Protein AF-0000000080185640 (afdb_homodimer)

Radius of gyration: 20.13 Å; Cα contacts (8 Å, |Δi|>4): 286; chains: 2; bounding box: 35×62×46 Å

Organism: NCBI:txid1233

Secondary structure (DSSP, 8-state):
---S-HHHHHHHHH-HHHHTS-HHHHHHHHHHHHHHHHTTTT--HHHHHHHHHHHHHSPPHHHHHHHHHHHHHHHHHHHHHHT-GGGHHHHHHHHHHHHHHHHHS--THHHHHHHTT---HHHHHHHHHHHHGGG-/-----HHHHHHHHH-HHHHTS-HHHHHHHHHHHHHHHHTTTT--HHHHHHHHHHHHHSPPHHHHHHHHHHHHHHHHHHHHHHT-GGGHHHHHHHHHHHHHHHHHS--THHHHHHHTT---HHHHHHHHHHHHGGG-

Foldseek 3Di:
DPPPPPVVVVVQVVQLQSVVEDPVLVVVLVVVLVVVLVVCVVPDPVVLVVVLVVLVPDDAPLNVLVVVLVVQLVVLVVCCVPPHVVSNVRNVVSVVQNVVCVVRVDDDCSHVVSNVNHHHNVSSVVSSVSSVVVVD/DPPPPPVVVVVQVVQLQSVVEDPVLVVVLVVVLVVVLVVCVVPDPVVLVVVLVVLVPDDAPLNVLVVVLVVQLVVLVVCCVPPHVVSNVRNVVSVVQNVVCVVRVDDDCSHVVSNVNHHHNVSSVVSSVSSVVVVD

Solvent-accessible surface area (backbone atoms only — not comparable to full-atom values): 14501 Å² total; per-residue (Å²): 133,82,63,84,52,69,68,56,56,54,48,41,68,47,31,37,45,56,64,58,38,61,66,69,50,52,51,51,54,51,50,52,48,51,49,58,55,59,68,50,65,90,52,53,70,66,59,52,53,51,50,45,54,52,58,50,66,52,76,30,45,66,44,54,49,40,33,51,42,25,50,50,24,46,49,14,45,52,38,22,76,72,77,40,63,71,30,38,54,50,19,52,50,39,29,52,39,45,30,40,25,47,74,52,31,40,42,85,61,47,65,58,42,41,70,73,61,52,38,48,62,68,58,52,47,50,51,44,53,57,54,53,56,73,75,106,131,82,62,80,51,68,67,56,54,55,48,42,68,46,31,37,46,57,63,60,37,60,65,69,50,53,51,50,53,50,50,51,49,51,49,58,56,58,70,50,67,91,54,54,72,67,58,52,52,52,50,43,53,52,59,50,67,52,76,28,45,66,44,55,49,40,34,50,42,26,49,49,23,46,48,14,44,52,37,23,76,73,75,40,65,71,30,38,55,50,19,53,51,40,30,51,38,46,30,41,26,47,74,51,32,41,42,85,61,47,65,56,42,40,69,73,61,51,40,47,63,68,57,52,46,51,48,42,53,58,53,53,56,73,74,106

Nearest PDB structures (foldseek):
  7nyw-assembly1_B  TM=3.308E-01  e=2.089E+00  Photorhabdus thracensis
  1ujw-assembly1_B  TM=3.482E-01  e=2.465E+00  Escherichia coli
  2ysu-assembly1_B  TM=3.475E-01  e=2.465E+00  Escherichia coli
  5ew5-assembly4_D  TM=3.834E-01  e=6.665E+00  Escherichia coli
  5me8-assembly1_B  TM=3.147E-01  e=7.866E+00  Homo sapiens

Sequence (272 aa):
MNSPNRADATISAADRVRRSTPSHSNVEIDRQTDRNIRRYIGASREAILARIHQLDKEWDIERVIEVNASSLALTGLVLGLTVDKRWFALSGTVLSFLLQHGLQGWCPPVPILRRLGFRTRREIDREKYALKAYLTMNSPNRADATISAADRVRRSTPSHSNVEIDRQTDRNIRRYIGASREAILARIHQLDKEWDIERVIEVNASSLALTGLVLGLTVDKRWFALSGTVLSFLLQHGLQGWCPPVPILRRLGFRTRREIDREKYALKAYLT

pLDDT: mean 92.62, std 13.14, range [26.73, 98.88]

Structure (mmCIF, N/CA/C/O backbone):
data_AF-0000000080185640-model_v1
#
loop_
_entity.id
_entity.type
_entity.pdbx_description
1 polymer 'DUF2892 domain-containing protein'
#
loop_
_atom_site.group_PDB
_atom_site.id
_atom_site.type_symbol
_atom_site.label_atom_id
_atom_site.label_alt_id
_atom_site.label_comp_id
_atom_site.label_asym_id
_atom_site.label_entity_id
_atom_site.label_seq_id
_atom_site.pdbx_PDB_ins_code
_atom_site.Cartn_x
_atom_site.Cartn_y
_atom_site.Cartn_z
_atom_site.occupancy
_atom_site.B_iso_or_equiv
_atom_site.auth_seq_id
_atom_site.auth_comp_id
_atom_site.auth_asym_id
_atom_site.auth_atom_id
_atom_site.pdbx_PDB_model_num
ATOM 1 N N . MET A 1 1 ? 4.945 17.594 29.016 1 26.73 1 MET A N 1
ATOM 2 C CA . MET A 1 1 ? 5.48 16.375 28.391 1 26.73 1 MET A CA 1
ATOM 3 C C . MET A 1 1 ? 4.441 15.727 27.5 1 26.73 1 MET A C 1
ATOM 5 O O . MET A 1 1 ? 3.395 15.281 27.969 1 26.73 1 MET A O 1
ATOM 9 N N . ASN A 1 2 ? 4.152 16.25 26.234 1 31.86 2 ASN A N 1
ATOM 10 C CA . ASN A 1 2 ? 3.09 15.914 25.297 1 31.86 2 ASN A CA 1
ATOM 11 C C . ASN A 1 2 ? 3.033 14.406 25.047 1 31.86 2 ASN A C 1
ATOM 13 O O . ASN A 1 2 ? 4.031 13.805 24.641 1 31.86 2 ASN A O 1
ATOM 17 N N . SER A 1 3 ? 2.326 13.648 25.797 1 38.81 3 SER A N 1
ATOM 18 C CA . SER A 1 3 ? 2.088 12.219 25.672 1 38.81 3 SER A CA 1
ATOM 19 C C . SER A 1 3 ? 2.166 11.766 24.219 1 38.81 3 SER A C 1
ATOM 21 O O . SER A 1 3 ? 1.715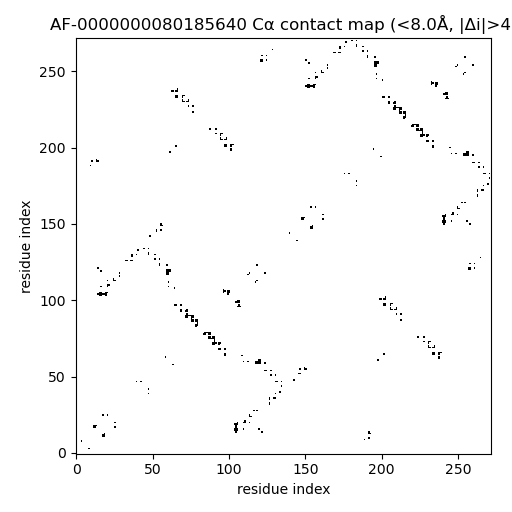 12.484 23.312 1 38.81 3 SER A O 1
ATOM 23 N N . PRO A 1 4 ? 3.145 10.961 23.781 1 43.62 4 PRO A N 1
ATOM 24 C CA . PRO A 1 4 ? 3.084 10.469 22.391 1 43.62 4 PRO A CA 1
ATOM 25 C C . PRO A 1 4 ? 1.656 10.406 21.859 1 43.62 4 PRO A C 1
ATOM 27 O O . PRO A 1 4 ? 0.771 9.852 22.516 1 43.62 4 PRO A O 1
ATOM 30 N N . ASN A 1 5 ? 1.253 11.461 21.031 1 49.94 5 ASN A N 1
ATOM 31 C CA . ASN A 1 5 ? -0.063 11.836 20.516 1 49.94 5 ASN A CA 1
ATOM 32 C C . ASN A 1 5 ? -0.925 10.617 20.234 1 49.94 5 ASN A C 1
ATOM 34 O O . ASN A 1 5 ? -0.493 9.695 19.531 1 49.94 5 ASN A O 1
ATOM 38 N N . ARG A 1 6 ? -1.947 10.344 21.203 1 55.19 6 ARG A N 1
ATOM 39 C CA . ARG A 1 6 ? -2.996 9.336 21.094 1 55.19 6 ARG A CA 1
ATOM 40 C C . ARG A 1 6 ? -3.309 9.031 19.625 1 55.19 6 ARG A C 1
ATOM 42 O O . ARG A 1 6 ? -3.541 7.879 19.266 1 55.19 6 ARG A O 1
ATOM 49 N N . ALA A 1 7 ? -3.066 10.008 18.828 1 59.38 7 ALA A N 1
ATOM 50 C CA . ALA A 1 7 ? -3.373 9.836 17.406 1 59.38 7 ALA A CA 1
ATOM 51 C C . ALA A 1 7 ? -2.346 8.938 16.734 1 59.38 7 ALA A C 1
ATOM 53 O O . ALA A 1 7 ? -2.697 8.117 15.875 1 59.38 7 ALA A O 1
ATOM 54 N N . ASP A 1 8 ? -1.099 9.008 17.312 1 68.06 8 ASP A N 1
ATOM 55 C CA . ASP A 1 8 ? -0.053 8.156 16.766 1 68.06 8 ASP A CA 1
ATOM 56 C C . ASP A 1 8 ? -0.246 6.703 17.172 1 68.06 8 ASP A C 1
ATOM 58 O O . ASP A 1 8 ? -0.044 5.785 16.375 1 68.06 8 ASP A O 1
ATOM 62 N N . ALA A 1 9 ? -0.793 6.531 18.344 1 65.12 9 ALA A N 1
ATOM 63 C CA . ALA A 1 9 ? -1.038 5.184 18.859 1 65.12 9 ALA A CA 1
ATOM 64 C C . ALA A 1 9 ? -2.135 4.484 18.062 1 65.12 9 ALA A C 1
ATOM 66 O O . ALA A 1 9 ? -2.043 3.287 17.781 1 65.12 9 ALA A O 1
ATOM 67 N N . THR A 1 10 ? -3.09 5.23 17.703 1 61.38 10 THR A N 1
ATOM 68 C CA . THR A 1 10 ? -4.207 4.68 16.953 1 61.38 10 THR A CA 1
ATOM 69 C C . THR A 1 10 ? -3.77 4.285 15.547 1 61.38 10 THR A C 1
ATOM 71 O O . THR A 1 10 ? -4.18 3.244 15.031 1 61.38 10 THR A O 1
ATOM 74 N N . ILE A 1 11 ? -2.783 5.035 15.125 1 66.88 11 ILE A N 1
ATOM 75 C CA . ILE A 1 11 ? -2.242 4.742 13.805 1 66.88 11 ILE A CA 1
ATOM 76 C C . ILE A 1 11 ? -1.475 3.422 13.844 1 66.88 11 ILE A C 1
ATOM 78 O O . ILE A 1 11 ? -1.633 2.578 12.953 1 66.88 11 ILE A O 1
ATOM 82 N N . SER A 1 12 ? -0.887 3.277 14.922 1 71.25 12 SER A N 1
ATOM 83 C CA . SER A 1 12 ? -0.054 2.084 15.031 1 71.25 12 SER A CA 1
ATOM 84 C C . SER A 1 12 ? -0.904 0.82 15.102 1 71.25 12 SER A C 1
ATOM 86 O O . SER A 1 12 ? -0.629 -0.159 14.406 1 71.25 12 SER A O 1
ATOM 88 N N . ALA A 1 13 ? -2.004 0.919 15.703 1 78.75 13 ALA A N 1
ATOM 89 C CA . ALA A 1 13 ? -2.83 -0.267 15.914 1 78.75 13 ALA A CA 1
ATOM 90 C C . ALA A 1 13 ? -3.545 -0.672 14.625 1 78.75 13 ALA A C 1
ATOM 92 O O . ALA A 1 13 ? -3.807 -1.856 14.398 1 78.75 13 ALA A O 1
ATOM 93 N N . ALA A 1 14 ? -3.771 0.257 13.844 1 87.25 14 ALA A N 1
ATOM 94 C CA . ALA A 1 14 ? -4.539 -0.028 12.633 1 87.25 14 ALA A CA 1
ATOM 95 C C . ALA A 1 14 ? -3.617 -0.417 11.477 1 87.25 14 ALA A C 1
ATOM 97 O O . ALA A 1 14 ? -4.062 -1.003 10.492 1 87.25 14 ALA A O 1
ATOM 98 N N . ASP A 1 15 ? -2.379 -0.091 11.688 1 94 15 ASP A N 1
ATOM 99 C CA . ASP A 1 15 ? -1.396 -0.483 10.688 1 94 15 ASP A CA 1
ATOM 100 C C . ASP A 1 15 ? -0.987 -1.944 10.859 1 94 15 ASP A C 1
ATOM 102 O O . ASP A 1 15 ? -0.267 -2.285 11.797 1 94 15 ASP A O 1
ATOM 106 N N . ARG A 1 16 ? -1.325 -2.727 9.977 1 94.19 16 ARG A N 1
ATOM 107 C CA . ARG A 1 16 ? -1.161 -4.172 10.102 1 94.19 16 ARG A CA 1
ATOM 108 C C . ARG A 1 16 ? 0.314 -4.559 10.102 1 94.19 16 ARG A C 1
ATOM 110 O O . ARG A 1 16 ? 0.711 -5.512 10.773 1 94.19 16 ARG A O 1
ATOM 117 N N . VAL A 1 17 ? 1.109 -3.836 9.352 1 96.56 17 VAL A N 1
ATOM 118 C CA . VAL A 1 17 ? 2.541 -4.121 9.305 1 96.56 17 VAL A CA 1
ATOM 119 C C . VAL A 1 17 ? 3.188 -3.742 10.633 1 96.56 17 VAL A C 1
ATOM 121 O O . VAL A 1 17 ? 3.98 -4.508 11.188 1 96.56 17 VAL A O 1
ATOM 124 N N . ARG A 1 18 ? 2.787 -2.637 11.156 1 95.12 18 ARG A N 1
ATOM 125 C CA . ARG A 1 18 ? 3.314 -2.219 12.453 1 95.12 18 ARG A CA 1
ATOM 126 C C . ARG A 1 18 ? 2.887 -3.182 13.555 1 95.12 18 ARG A C 1
ATOM 128 O O . ARG A 1 18 ? 3.678 -3.51 14.438 1 95.12 18 ARG A O 1
ATOM 135 N N . ARG A 1 19 ? 1.665 -3.623 13.445 1 92.94 19 ARG A N 1
ATOM 136 C CA . ARG A 1 19 ? 1.132 -4.535 14.453 1 92.94 19 ARG A CA 1
ATOM 137 C C . ARG A 1 19 ? 1.883 -5.863 14.445 1 92.94 19 ARG A C 1
ATOM 139 O O . ARG A 1 19 ? 2.018 -6.512 15.484 1 92.94 19 ARG A O 1
ATOM 146 N N . SER A 1 20 ? 2.42 -6.152 13.281 1 93.25 20 SER A N 1
ATOM 147 C CA . SER A 1 20 ? 3.092 -7.441 13.125 1 93.25 20 SER A CA 1
ATOM 148 C C . SER A 1 20 ? 4.605 -7.285 13.195 1 93.25 20 SER A C 1
ATOM 150 O O . SER A 1 20 ? 5.348 -8.203 12.852 1 93.25 20 SER A O 1
ATOM 152 N N . THR A 1 21 ? 5.062 -6.141 13.508 1 92.69 21 THR A N 1
ATOM 153 C CA . THR A 1 21 ? 6.48 -5.84 13.633 1 92.69 21 THR A CA 1
ATOM 154 C C . THR A 1 21 ? 6.875 -5.688 15.102 1 92.69 21 THR A C 1
ATOM 156 O O . THR A 1 21 ? 6.141 -5.082 15.891 1 92.69 21 THR A O 1
ATOM 159 N N . PRO A 1 22 ? 8.016 -6.254 15.445 1 92.81 22 PRO A N 1
ATOM 160 C CA . PRO A 1 22 ? 8.469 -6.078 16.828 1 92.81 22 PRO A CA 1
ATOM 161 C C . PRO A 1 22 ? 8.547 -4.609 17.234 1 92.81 22 PRO A C 1
ATOM 163 O O . PRO A 1 22 ? 8.914 -3.756 16.422 1 92.81 22 PRO A O 1
ATOM 166 N N . SER A 1 23 ? 8.273 -4.352 18.469 1 93.12 23 SER A N 1
ATOM 167 C CA . SER A 1 23 ? 8.18 -2.992 19 1 93.12 23 SER A CA 1
ATOM 168 C C . SER A 1 23 ? 9.5 -2.246 18.844 1 93.12 23 SER A C 1
ATOM 170 O O . SER A 1 23 ? 9.508 -1.047 18.547 1 93.12 23 SER A O 1
ATOM 172 N N . HIS A 1 24 ? 10.555 -2.941 19 1 94.19 24 HIS A N 1
ATOM 173 C CA . HIS A 1 24 ? 11.852 -2.275 18.938 1 94.19 24 HIS A CA 1
ATOM 174 C C . HIS A 1 24 ? 12.102 -1.718 17.531 1 94.19 24 HIS A C 1
ATOM 176 O O . HIS A 1 24 ? 12.625 -0.613 17.391 1 94.19 24 HIS A O 1
ATOM 182 N N . SER A 1 25 ? 11.711 -2.416 16.516 1 94.12 25 SER A N 1
ATOM 183 C CA . SER A 1 25 ? 11.859 -1.947 15.148 1 94.12 25 SER A CA 1
ATOM 184 C C . SER A 1 25 ? 10.961 -0.751 14.867 1 94.12 25 SER A C 1
ATOM 186 O O . SER A 1 25 ? 11.383 0.227 14.258 1 94.12 25 SER A O 1
ATOM 188 N N . ASN A 1 26 ? 9.766 -0.826 15.336 1 94.88 26 ASN A N 1
ATOM 189 C CA . ASN A 1 26 ? 8.836 0.287 15.188 1 94.88 26 ASN A CA 1
ATOM 190 C C . ASN A 1 26 ? 9.367 1.556 15.852 1 94.88 26 ASN A C 1
ATOM 192 O O . ASN A 1 26 ? 9.312 2.637 15.258 1 94.88 26 ASN A O 1
ATOM 196 N N . VAL A 1 27 ? 9.906 1.41 17 1 94.81 27 VAL A N 1
ATOM 197 C CA . VAL A 1 27 ? 10.422 2.545 17.75 1 94.81 27 VAL A CA 1
ATOM 198 C C . VAL A 1 27 ? 11.602 3.17 17.016 1 94.81 27 VAL A C 1
ATOM 200 O O . VAL A 1 27 ? 11.711 4.395 16.922 1 94.81 27 VAL A O 1
ATOM 203 N N . GLU A 1 28 ? 12.414 2.303 16.5 1 95.88 28 GLU A N 1
ATOM 204 C CA . GLU A 1 28 ? 13.578 2.799 15.758 1 95.88 28 GLU A CA 1
ATOM 205 C C . GLU A 1 28 ? 13.148 3.58 14.523 1 95.88 28 GLU A C 1
ATOM 207 O O . GLU A 1 28 ? 13.68 4.66 14.25 1 95.88 28 GLU A O 1
ATOM 212 N N . ILE A 1 29 ? 12.18 3.109 13.797 1 96.06 29 ILE A N 1
ATOM 213 C CA . ILE A 1 29 ? 11.664 3.779 12.609 1 96.06 29 ILE A CA 1
ATOM 214 C C . ILE A 1 29 ? 11.039 5.117 12.992 1 96.06 29 ILE A C 1
ATOM 216 O O . ILE A 1 29 ? 11.266 6.129 12.328 1 96.06 29 ILE A O 1
ATOM 220 N N . ASP A 1 30 ? 10.328 5.137 14.086 1 96 30 ASP A N 1
ATOM 221 C CA . ASP A 1 30 ? 9.711 6.367 14.57 1 96 30 ASP A CA 1
ATOM 222 C C . ASP A 1 30 ? 10.773 7.391 14.969 1 96 30 ASP A C 1
ATOM 224 O O . ASP A 1 30 ? 10.648 8.578 14.656 1 96 30 ASP A O 1
ATOM 228 N N . ARG A 1 31 ? 11.773 6.957 15.617 1 96.12 31 ARG A N 1
ATOM 229 C CA . ARG A 1 31 ? 12.859 7.844 16.031 1 96.12 31 ARG A CA 1
ATOM 230 C C . ARG A 1 31 ? 13.562 8.453 14.828 1 96.12 31 ARG A C 1
ATOM 232 O O . ARG A 1 31 ? 13.852 9.656 14.812 1 96.12 31 ARG A O 1
ATOM 239 N N . GLN A 1 32 ? 13.836 7.648 13.93 1 96.94 32 GLN A N 1
ATOM 240 C CA . GLN A 1 32 ? 14.5 8.133 12.727 1 96.94 32 GLN A CA 1
ATOM 241 C C . GLN A 1 32 ? 13.617 9.141 11.984 1 96.94 32 GLN A C 1
ATOM 243 O O . GLN A 1 32 ? 14.102 10.156 11.492 1 96.94 32 GLN A O 1
ATOM 248 N N . THR A 1 33 ? 12.32 8.812 11.875 1 96.94 33 THR A N 1
ATOM 249 C CA . THR A 1 33 ? 11.383 9.719 11.219 1 96.94 33 THR A CA 1
ATOM 250 C C . THR A 1 33 ? 11.344 11.062 11.93 1 96.94 33 THR A C 1
ATOM 252 O O . THR A 1 33 ? 11.391 12.117 11.289 1 96.94 33 THR A O 1
ATOM 255 N N . ASP A 1 34 ? 11.336 11.055 13.266 1 96.75 34 ASP A N 1
ATOM 256 C CA . ASP A 1 34 ? 11.312 12.281 14.055 1 96.75 34 ASP A CA 1
ATOM 257 C C . ASP A 1 34 ? 12.602 13.078 13.852 1 96.75 34 ASP A C 1
ATOM 259 O O . ASP A 1 34 ? 12.562 14.312 13.758 1 96.75 34 ASP A O 1
ATOM 263 N N . ARG A 1 35 ? 13.656 12.414 13.758 1 97.06 35 ARG A N 1
ATOM 264 C CA . ARG A 1 35 ? 14.938 13.07 13.5 1 97.06 35 ARG A CA 1
ATOM 265 C C . ARG A 1 35 ? 14.938 13.742 12.141 1 97.06 35 ARG A C 1
ATOM 267 O O . ARG A 1 35 ? 15.422 14.867 12 1 97.06 35 ARG A O 1
ATOM 274 N N . ASN A 1 36 ? 14.438 13.016 11.172 1 97.31 36 ASN A N 1
ATOM 275 C CA . ASN A 1 36 ? 14.344 13.578 9.828 1 97.31 36 ASN A CA 1
ATOM 276 C C . ASN A 1 36 ? 13.523 14.867 9.812 1 97.31 36 ASN A C 1
ATOM 278 O O . ASN A 1 36 ? 13.914 15.852 9.18 1 97.31 36 ASN A O 1
ATOM 282 N N . ILE A 1 37 ? 12.43 14.805 10.555 1 97.12 37 ILE A N 1
ATOM 283 C CA . ILE A 1 37 ? 11.539 15.953 10.609 1 97.12 37 ILE A CA 1
ATOM 284 C C . ILE A 1 37 ? 12.242 17.125 11.281 1 97.12 37 ILE A C 1
ATOM 286 O O . ILE A 1 37 ? 12.203 18.25 10.789 1 97.12 37 ILE A O 1
ATOM 290 N N . ARG A 1 38 ? 12.922 16.953 12.359 1 96.69 38 ARG A N 1
ATOM 291 C CA . ARG A 1 38 ? 13.594 18 13.133 1 96.69 38 ARG A CA 1
ATOM 292 C C . ARG A 1 38 ? 14.727 18.625 12.344 1 96.69 38 ARG A C 1
ATOM 294 O O . ARG A 1 38 ? 15.039 19.812 12.531 1 96.69 38 ARG A O 1
ATOM 301 N N . ARG A 1 39 ? 15.32 17.875 11.484 1 96.81 39 ARG A N 1
ATOM 302 C CA . ARG A 1 39 ? 16.422 18.359 10.672 1 96.81 39 ARG A CA 1
ATOM 303 C C . ARG A 1 39 ? 15.984 19.516 9.766 1 96.81 39 ARG A C 1
ATOM 305 O O . ARG A 1 39 ? 16.812 20.312 9.312 1 96.81 39 ARG A O 1
ATOM 312 N N . TYR A 1 40 ? 14.703 19.656 9.547 1 96.75 40 TYR A N 1
ATOM 313 C CA . TYR A 1 40 ? 14.234 20.641 8.578 1 96.75 40 TYR A CA 1
ATOM 314 C C . TYR A 1 40 ? 13.625 21.844 9.281 1 96.75 40 TYR A C 1
ATOM 316 O O . TYR A 1 40 ? 12.977 22.672 8.648 1 96.75 40 TYR A O 1
ATOM 324 N N . ILE A 1 41 ? 13.805 21.859 10.586 1 94.75 41 ILE A N 1
ATOM 325 C CA . ILE A 1 41 ? 13.445 23.078 11.305 1 94.75 41 ILE A CA 1
ATOM 326 C C . ILE A 1 41 ? 14.281 24.25 10.789 1 94.75 41 ILE A C 1
ATOM 328 O O . ILE A 1 41 ? 15.508 24.188 10.773 1 94.75 41 ILE A O 1
ATOM 332 N N . GLY A 1 42 ? 13.594 25.328 10.273 1 94.56 42 GLY A N 1
ATOM 333 C CA . GLY A 1 42 ? 14.297 26.5 9.805 1 94.56 42 GLY A CA 1
ATOM 334 C C . GLY A 1 42 ? 14.812 26.375 8.383 1 94.56 42 GLY A C 1
ATOM 335 O O . GLY A 1 42 ? 15.5 27.266 7.879 1 94.56 42 GLY A O 1
ATOM 336 N N . ALA A 1 43 ? 14.477 25.25 7.754 1 96.12 43 ALA A N 1
ATOM 337 C CA . ALA A 1 43 ? 14.898 25.031 6.371 1 96.12 43 ALA A CA 1
ATOM 338 C C . ALA A 1 43 ? 14.102 25.906 5.414 1 96.12 43 ALA A C 1
ATOM 340 O O . ALA A 1 43 ? 13.016 26.391 5.758 1 96.12 43 ALA A O 1
ATOM 341 N N . SER A 1 44 ? 14.648 26.094 4.246 1 96.62 44 SER A N 1
ATOM 342 C CA . SER A 1 44 ? 13.969 26.891 3.223 1 96.62 44 SER A CA 1
ATOM 343 C C . SER A 1 44 ?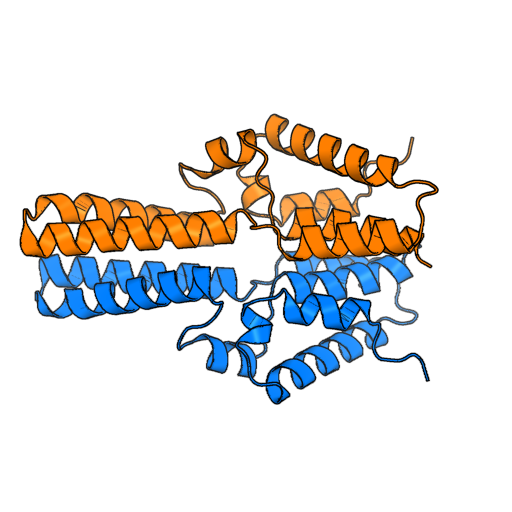 12.773 26.141 2.652 1 96.62 44 SER A C 1
ATOM 345 O O . SER A 1 44 ? 12.703 24.906 2.725 1 96.62 44 SER A O 1
ATOM 347 N N . ARG A 1 45 ? 11.797 26.875 2.145 1 96.25 45 ARG A N 1
ATOM 348 C CA . ARG A 1 45 ? 10.625 26.281 1.499 1 96.25 45 ARG A CA 1
ATOM 349 C C . ARG A 1 45 ? 11.039 25.328 0.381 1 96.25 45 ARG A C 1
ATOM 351 O O . ARG A 1 45 ? 10.477 24.234 0.246 1 96.25 45 ARG A O 1
ATOM 358 N N . GLU A 1 46 ? 11.992 25.688 -0.358 1 96.5 46 GLU A N 1
ATOM 359 C CA . GLU A 1 46 ? 12.461 24.891 -1.48 1 96.5 46 GLU A CA 1
ATOM 360 C C . GLU A 1 46 ? 13.039 23.562 -1.001 1 96.5 46 GLU A C 1
ATOM 362 O O . GLU A 1 46 ? 12.805 22.516 -1.62 1 96.5 46 GLU A O 1
ATOM 367 N N . ALA A 1 47 ? 13.742 23.609 0.043 1 97.31 47 ALA A N 1
ATOM 368 C CA . ALA A 1 47 ? 14.344 22.391 0.593 1 97.31 47 ALA A CA 1
ATOM 369 C C . ALA A 1 47 ? 13.273 21.438 1.093 1 97.31 47 ALA A C 1
ATOM 371 O O . ALA A 1 47 ? 13.367 20.219 0.885 1 97.31 47 ALA A O 1
ATOM 372 N N . ILE A 1 48 ? 12.234 21.938 1.733 1 96.69 48 ILE A N 1
ATOM 373 C CA . ILE A 1 48 ? 11.141 21.125 2.26 1 96.69 48 ILE A CA 1
ATOM 374 C C . ILE A 1 48 ? 10.375 20.484 1.106 1 96.69 48 ILE A C 1
ATOM 376 O O . ILE A 1 48 ? 10.07 19.281 1.144 1 96.69 48 ILE A O 1
ATOM 380 N N . LEU A 1 49 ? 10.078 21.203 0.072 1 95.81 49 LEU A N 1
ATOM 381 C CA . LEU A 1 49 ? 9.375 20.688 -1.094 1 95.81 49 LEU A CA 1
ATOM 382 C C . LEU A 1 49 ? 10.188 19.609 -1.795 1 95.81 49 LEU A C 1
ATOM 384 O O . LEU A 1 49 ? 9.641 18.609 -2.264 1 95.81 49 LEU A O 1
ATOM 388 N N . ALA A 1 50 ? 11.508 19.797 -1.853 1 96.12 50 ALA A N 1
ATOM 389 C CA . ALA A 1 50 ? 12.383 18.781 -2.449 1 96.12 50 ALA A CA 1
ATOM 390 C C . ALA A 1 50 ? 12.312 17.469 -1.67 1 96.12 50 ALA A C 1
ATOM 392 O O . ALA A 1 50 ? 12.258 16.391 -2.264 1 96.12 50 ALA A O 1
ATOM 393 N N . ARG A 1 51 ? 12.32 17.609 -0.306 1 96.56 51 ARG A N 1
ATOM 394 C CA . ARG A 1 51 ? 12.219 16.422 0.526 1 96.56 51 ARG A CA 1
ATOM 395 C C . ARG A 1 51 ? 10.867 15.727 0.34 1 96.56 51 ARG A C 1
ATOM 397 O O . ARG A 1 51 ? 10.797 14.5 0.252 1 96.56 51 ARG A O 1
ATOM 404 N N . ILE A 1 52 ? 9.812 16.469 0.288 1 95.94 52 ILE A N 1
ATOM 405 C CA . ILE A 1 52 ? 8.477 15.922 0.082 1 95.94 52 ILE A CA 1
ATOM 406 C C . ILE A 1 52 ? 8.43 15.164 -1.246 1 95.94 52 ILE A C 1
ATOM 408 O O . ILE A 1 52 ? 7.867 14.07 -1.326 1 95.94 52 ILE A O 1
ATOM 412 N N . HIS A 1 53 ? 9.078 15.734 -2.277 1 95.19 53 HIS A N 1
ATOM 413 C CA . HIS A 1 53 ? 9.148 15.062 -3.572 1 95.19 53 HIS A CA 1
ATOM 414 C C . HIS A 1 53 ? 9.906 13.742 -3.467 1 95.19 53 HIS A C 1
ATOM 416 O O . HIS A 1 53 ? 9.508 12.742 -4.066 1 95.19 53 HIS A O 1
ATOM 422 N N . GLN A 1 54 ? 10.961 13.719 -2.711 1 96.25 54 GLN A N 1
ATOM 423 C CA . GLN A 1 54 ? 11.734 12.5 -2.49 1 96.25 54 GLN A CA 1
ATOM 424 C C . GLN A 1 54 ? 10.898 11.438 -1.777 1 96.25 54 GLN A C 1
ATOM 426 O O . GLN A 1 54 ? 10.938 10.258 -2.137 1 96.25 54 GLN A O 1
ATOM 431 N N . LEU A 1 55 ? 10.102 11.867 -0.779 1 97.19 55 LEU A N 1
ATOM 432 C CA . LEU A 1 55 ? 9.25 10.953 -0.028 1 97.19 55 LEU A CA 1
ATOM 433 C C . LEU A 1 55 ? 8.164 10.367 -0.923 1 97.19 55 LEU A C 1
ATOM 435 O O . LEU A 1 55 ? 7.809 9.195 -0.783 1 97.19 55 LEU A O 1
ATOM 439 N N . ASP A 1 56 ? 7.711 11.133 -1.86 1 95.5 56 ASP A N 1
ATOM 440 C CA . ASP A 1 56 ? 6.66 10.68 -2.77 1 95.5 56 ASP A CA 1
ATOM 441 C C . ASP A 1 56 ? 7.176 9.594 -3.711 1 95.5 56 ASP A C 1
ATOM 443 O O . ASP A 1 56 ? 6.398 8.773 -4.199 1 95.5 56 ASP A O 1
ATOM 447 N N . LYS A 1 57 ? 8.453 9.555 -3.934 1 95.62 57 LYS A N 1
ATOM 448 C CA . LYS A 1 57 ? 9.055 8.586 -4.848 1 95.62 57 LYS A CA 1
ATOM 449 C C . LYS A 1 57 ? 9.578 7.371 -4.094 1 95.62 57 LYS A C 1
ATOM 451 O O . LYS A 1 57 ? 9.953 6.367 -4.707 1 95.62 57 LYS A O 1
ATOM 456 N N . GLU A 1 58 ? 9.625 7.477 -2.812 1 96.62 58 GLU A N 1
ATOM 457 C CA . GLU A 1 58 ? 10.125 6.383 -1.986 1 96.62 58 GLU A CA 1
ATOM 458 C C . GLU A 1 58 ? 9.227 5.152 -2.1 1 96.62 58 GLU A C 1
ATOM 460 O O . GLU A 1 58 ? 8 5.262 -2.039 1 96.62 58 GLU A O 1
ATOM 465 N N . TRP A 1 59 ? 9.875 4.012 -2.25 1 97.5 59 TRP A N 1
ATOM 466 C CA . TRP A 1 59 ? 9.133 2.754 -2.25 1 97.5 59 TRP A CA 1
ATOM 467 C C . TRP A 1 59 ? 8.734 2.357 -0.832 1 97.5 59 TRP A C 1
ATOM 469 O O . TRP A 1 59 ? 9.586 2.258 0.054 1 97.5 59 TRP A O 1
ATOM 479 N N . ASP A 1 60 ? 7.48 2.121 -0.672 1 97.5 60 ASP A N 1
ATOM 480 C CA . ASP A 1 60 ? 7.039 1.589 0.612 1 97.5 60 ASP A CA 1
ATOM 481 C C . ASP A 1 60 ? 7.188 0.071 0.659 1 97.5 60 ASP A C 1
ATOM 483 O O . ASP A 1 60 ? 7.5 -0.559 -0.354 1 97.5 60 ASP A O 1
ATOM 487 N N . ILE A 1 61 ? 6.984 -0.441 1.803 1 97.31 61 ILE A N 1
ATOM 488 C CA . ILE A 1 61 ? 7.23 -1.861 2.025 1 97.31 61 ILE A CA 1
ATOM 489 C C . ILE A 1 61 ? 6.254 -2.691 1.194 1 97.31 61 ILE A C 1
ATOM 491 O O . ILE A 1 61 ? 6.605 -3.771 0.711 1 97.31 61 ILE A O 1
ATOM 495 N N . GLU A 1 62 ? 5.008 -2.256 0.994 1 97.62 62 GLU A N 1
ATOM 496 C CA . GLU A 1 62 ? 4.012 -2.98 0.212 1 97.62 62 GLU A CA 1
ATOM 497 C C . GLU A 1 62 ? 4.465 -3.158 -1.233 1 97.62 62 GLU A C 1
ATOM 499 O O . GLU A 1 62 ? 4.324 -4.242 -1.807 1 97.62 62 GLU A O 1
ATOM 504 N N . ARG A 1 63 ? 4.996 -2.129 -1.737 1 97.62 63 ARG A N 1
ATOM 505 C CA . ARG A 1 63 ? 5.48 -2.18 -3.113 1 97.62 63 ARG A CA 1
ATOM 506 C C . ARG A 1 63 ? 6.645 -3.158 -3.248 1 97.62 63 ARG A C 1
ATOM 508 O O . ARG A 1 63 ? 6.695 -3.941 -4.199 1 97.62 63 ARG A O 1
ATOM 515 N N . VAL A 1 64 ? 7.562 -3.139 -2.338 1 98.31 64 VAL A N 1
ATOM 516 C CA . VAL A 1 64 ? 8.719 -4.027 -2.354 1 98.31 64 VAL A CA 1
ATOM 517 C C . VAL A 1 64 ? 8.258 -5.48 -2.283 1 98.31 64 VAL A C 1
ATOM 519 O O . VAL A 1 64 ? 8.711 -6.32 -3.061 1 98.31 64 VAL A O 1
ATOM 522 N N . ILE A 1 65 ? 7.352 -5.727 -1.436 1 98.56 65 ILE A N 1
ATOM 523 C CA . ILE A 1 65 ? 6.859 -7.082 -1.224 1 98.56 65 ILE A CA 1
ATOM 524 C C . ILE A 1 65 ? 6.094 -7.555 -2.457 1 98.56 65 ILE A C 1
ATOM 526 O O . ILE A 1 65 ? 6.289 -8.68 -2.924 1 98.56 65 ILE A O 1
ATOM 530 N N . GLU A 1 66 ? 5.297 -6.699 -2.975 1 98.5 66 GLU A N 1
ATOM 531 C CA . GLU A 1 66 ? 4.48 -7.043 -4.137 1 98.5 66 GLU A CA 1
ATOM 532 C C . GLU A 1 66 ? 5.352 -7.398 -5.336 1 98.5 66 GLU A C 1
ATOM 534 O O . GLU A 1 66 ? 5.156 -8.438 -5.965 1 98.5 66 GLU A O 1
ATOM 539 N N . VAL A 1 67 ? 6.332 -6.605 -5.621 1 98.62 67 VAL A N 1
ATOM 540 C CA . VAL A 1 67 ? 7.18 -6.797 -6.793 1 98.62 67 VAL A CA 1
ATOM 541 C C . VAL A 1 67 ? 8.039 -8.047 -6.613 1 98.62 67 VAL A C 1
ATOM 543 O O . VAL A 1 67 ? 8.148 -8.867 -7.527 1 98.62 67 VAL A O 1
ATOM 546 N N . ASN A 1 68 ? 8.562 -8.211 -5.449 1 98.62 68 ASN A N 1
ATOM 547 C CA . ASN A 1 68 ? 9.391 -9.383 -5.188 1 98.62 68 ASN A CA 1
ATOM 548 C C . ASN A 1 68 ? 8.578 -10.672 -5.199 1 98.62 68 ASN A C 1
ATOM 550 O O . ASN A 1 68 ? 8.977 -11.664 -5.809 1 98.62 68 ASN A O 1
ATOM 554 N N . ALA A 1 69 ? 7.457 -10.602 -4.535 1 98.75 69 ALA A N 1
ATOM 555 C CA . ALA A 1 69 ? 6.629 -11.797 -4.426 1 98.75 69 ALA A CA 1
ATOM 556 C C . ALA A 1 69 ? 6.121 -12.242 -5.797 1 98.75 69 ALA A C 1
ATOM 558 O O . ALA A 1 69 ? 6.191 -13.422 -6.145 1 98.75 69 ALA A O 1
ATOM 559 N N . SER A 1 70 ? 5.633 -11.305 -6.566 1 98.81 70 SER A N 1
ATOM 560 C CA . SER A 1 70 ? 5.113 -11.672 -7.879 1 98.81 70 SER A CA 1
ATOM 561 C C . SER A 1 70 ? 6.223 -12.172 -8.797 1 98.81 70 SER A C 1
ATOM 563 O O . SER A 1 70 ? 6.023 -13.117 -9.57 1 98.81 70 SER A O 1
ATOM 565 N N . SER A 1 71 ? 7.406 -11.609 -8.727 1 98.81 71 SER A N 1
ATOM 566 C CA . SER A 1 71 ? 8.555 -12.062 -9.508 1 98.81 71 SER A CA 1
ATOM 567 C C . SER A 1 71 ? 8.953 -13.484 -9.125 1 98.81 71 SER A C 1
ATOM 569 O O . SER A 1 71 ? 9.141 -14.336 -9.992 1 98.81 71 SER A O 1
ATOM 571 N N . LEU A 1 72 ? 9.047 -13.734 -7.855 1 98.81 72 LEU A N 1
ATOM 572 C CA . LEU A 1 72 ? 9.453 -15.047 -7.371 1 98.81 72 LEU A CA 1
ATOM 573 C C . LEU A 1 72 ? 8.406 -16.094 -7.707 1 98.81 72 LEU A C 1
ATOM 575 O O . LEU A 1 72 ? 8.742 -17.203 -8.141 1 98.81 72 LEU A O 1
ATOM 579 N N . ALA A 1 73 ? 7.133 -15.719 -7.449 1 98.88 73 ALA A N 1
ATOM 580 C CA . ALA A 1 73 ? 6.055 -16.656 -7.73 1 98.88 73 ALA A CA 1
ATOM 581 C C . ALA A 1 73 ? 5.992 -17 -9.219 1 98.88 73 ALA A C 1
ATOM 583 O O . ALA A 1 73 ? 5.762 -18.141 -9.594 1 98.88 73 ALA A O 1
ATOM 584 N N . LEU A 1 74 ? 6.207 -15.969 -10.055 1 98.75 74 LEU A N 1
ATOM 585 C CA . LEU A 1 74 ? 6.234 -16.188 -11.492 1 98.75 74 LEU A CA 1
ATOM 586 C C . LEU A 1 74 ? 7.402 -17.078 -11.891 1 98.75 74 LEU A C 1
ATOM 588 O O . LEU A 1 74 ? 7.254 -17.969 -12.734 1 98.75 74 LEU A O 1
ATOM 592 N N . THR A 1 75 ? 8.516 -16.844 -11.305 1 98.69 75 THR A N 1
ATOM 593 C CA . THR A 1 75 ? 9.688 -17.656 -11.555 1 98.69 75 THR A CA 1
ATOM 594 C C . THR A 1 75 ? 9.422 -19.109 -11.188 1 98.69 75 THR A C 1
ATOM 596 O O . THR A 1 75 ? 9.734 -20.016 -11.969 1 98.69 75 THR A O 1
ATOM 599 N N . GLY A 1 76 ? 8.812 -19.281 -10.008 1 98.75 76 GLY A N 1
ATOM 600 C CA . GLY A 1 76 ? 8.461 -20.641 -9.602 1 98.75 76 GLY A CA 1
ATOM 601 C C . GLY A 1 76 ? 7.492 -21.312 -10.555 1 98.75 76 GLY A C 1
ATOM 602 O O . GLY A 1 76 ? 7.633 -22.5 -10.844 1 98.75 76 GLY A O 1
ATOM 603 N N . LEU A 1 77 ? 6.547 -20.562 -10.969 1 98.75 77 LEU A N 1
ATOM 604 C CA . LEU A 1 77 ? 5.559 -21.094 -11.898 1 98.75 77 LEU A CA 1
ATOM 605 C C . LEU A 1 77 ? 6.211 -21.516 -13.211 1 98.75 77 LEU A C 1
ATOM 607 O O . LEU A 1 77 ? 5.98 -22.625 -13.695 1 98.75 77 LEU A O 1
ATOM 611 N N . VAL A 1 78 ? 7.074 -20.672 -13.742 1 98.38 78 VAL A N 1
ATOM 612 C CA . VAL A 1 78 ? 7.723 -20.922 -15.023 1 98.38 78 VAL A CA 1
ATOM 613 C C . VAL A 1 78 ? 8.656 -22.125 -14.898 1 98.38 78 VAL A C 1
ATOM 615 O O . VAL A 1 78 ? 8.633 -23.031 -15.734 1 98.38 78 VAL A O 1
ATOM 618 N N . LEU A 1 79 ? 9.414 -22.141 -13.852 1 98.56 79 LEU A N 1
ATOM 619 C CA . LEU A 1 79 ? 10.328 -23.25 -13.641 1 98.56 79 LEU A CA 1
ATOM 620 C C . LEU A 1 79 ? 9.555 -24.547 -13.383 1 98.56 79 LEU A C 1
ATOM 622 O O . LEU A 1 79 ? 10 -25.625 -13.773 1 98.56 79 LEU A O 1
ATOM 626 N N . GLY A 1 80 ? 8.422 -24.391 -12.656 1 97.94 80 GLY A N 1
ATOM 627 C CA . GLY A 1 80 ? 7.57 -25.547 -12.445 1 97.94 80 GLY A CA 1
ATOM 628 C C . GLY A 1 80 ? 7.035 -26.141 -13.734 1 97.94 80 GLY A C 1
ATOM 629 O O . GLY A 1 80 ? 6.898 -27.359 -13.859 1 97.94 80 GLY A O 1
ATOM 630 N N . LEU A 1 81 ? 6.84 -25.328 -14.734 1 97.12 81 LEU A N 1
ATOM 631 C CA . LEU A 1 81 ? 6.27 -25.75 -16 1 97.12 81 LEU A CA 1
ATOM 632 C C . LEU A 1 81 ? 7.355 -26.25 -16.953 1 97.12 81 LEU A C 1
ATOM 634 O O . LEU A 1 81 ? 7.082 -27.031 -17.875 1 97.12 81 LEU A O 1
ATOM 638 N N . THR A 1 82 ? 8.633 -25.766 -16.75 1 97.06 82 THR A N 1
ATOM 639 C CA . THR A 1 82 ? 9.617 -25.984 -17.797 1 97.06 82 THR A CA 1
ATOM 640 C C . THR A 1 82 ? 10.75 -26.891 -17.297 1 97.06 82 THR A C 1
ATOM 642 O O . THR A 1 82 ? 11.43 -27.531 -18.078 1 97.06 82 THR A O 1
ATOM 645 N N . VAL A 1 83 ? 11.023 -26.906 -16.047 1 97.75 83 VAL A N 1
ATOM 646 C CA . VAL A 1 83 ? 12.203 -27.609 -15.539 1 97.75 83 VAL A CA 1
ATOM 647 C C . VAL A 1 83 ? 11.781 -28.781 -14.656 1 97.75 83 VAL A C 1
ATOM 649 O O . VAL A 1 83 ? 12.039 -29.938 -14.984 1 97.75 83 VAL A O 1
ATOM 652 N N . ASP A 1 84 ? 11.102 -28.438 -13.547 1 97.5 84 ASP A N 1
ATOM 653 C CA . ASP A 1 84 ? 10.742 -29.422 -12.539 1 97.5 84 ASP A CA 1
ATOM 654 C C . ASP A 1 84 ? 9.484 -29 -11.773 1 97.5 84 ASP A C 1
ATOM 656 O O . ASP A 1 84 ? 9.383 -27.844 -11.344 1 97.5 84 ASP A O 1
ATOM 660 N N . LYS A 1 85 ? 8.648 -29.922 -11.508 1 96.81 85 LYS A N 1
ATOM 661 C CA . LYS A 1 85 ? 7.383 -29.656 -10.836 1 96.81 85 LYS A CA 1
ATOM 662 C C . LYS A 1 85 ? 7.609 -29.188 -9.398 1 96.81 85 LYS A C 1
ATOM 664 O O . LYS A 1 85 ? 6.73 -28.562 -8.797 1 96.81 85 LYS A O 1
ATOM 669 N N . ARG A 1 86 ? 8.742 -29.516 -8.906 1 97.94 86 ARG A N 1
ATOM 670 C CA . ARG A 1 86 ? 9.047 -29.141 -7.531 1 97.94 86 ARG A CA 1
ATOM 671 C C . ARG A 1 86 ? 9.07 -27.625 -7.359 1 97.94 86 ARG A C 1
ATOM 673 O O . ARG A 1 86 ? 8.898 -27.125 -6.25 1 97.94 86 ARG A O 1
ATOM 680 N N . TRP A 1 87 ? 9.234 -26.953 -8.406 1 98.38 87 TRP A N 1
ATOM 681 C CA . TRP A 1 87 ? 9.336 -25.5 -8.367 1 98.38 87 TRP A CA 1
ATOM 682 C C . TRP A 1 87 ? 7.984 -24.859 -8.078 1 98.38 87 TRP A C 1
ATOM 684 O O . TRP A 1 87 ? 7.906 -23.688 -7.699 1 98.38 87 TRP A O 1
ATOM 694 N N . PHE A 1 88 ? 6.914 -25.625 -8.172 1 98.5 88 PHE A N 1
ATOM 695 C CA . PHE A 1 88 ? 5.598 -25.109 -7.82 1 98.5 88 PHE A CA 1
ATOM 696 C C . PHE A 1 88 ? 5.5 -24.844 -6.324 1 98.5 88 PHE A C 1
ATOM 698 O O . PHE A 1 88 ? 4.68 -24.031 -5.879 1 98.5 88 PHE A O 1
ATOM 705 N N . ALA A 1 89 ? 6.348 -25.484 -5.617 1 98.5 89 ALA A N 1
ATOM 706 C CA . ALA A 1 89 ? 6.375 -25.25 -4.176 1 98.5 89 ALA A CA 1
ATOM 707 C C . ALA A 1 89 ? 6.793 -23.828 -3.852 1 98.5 89 ALA A C 1
ATOM 709 O O . ALA A 1 89 ? 6.305 -23.234 -2.887 1 98.5 89 ALA A O 1
ATOM 710 N N . LEU A 1 90 ? 7.676 -23.312 -4.68 1 98.62 90 LEU A N 1
ATOM 711 C CA . LEU A 1 90 ? 8.102 -21.938 -4.504 1 98.62 90 LEU A CA 1
ATOM 712 C C . LEU A 1 90 ? 6.934 -20.969 -4.715 1 98.62 90 LEU A C 1
ATOM 714 O O . LEU A 1 90 ? 6.672 -20.109 -3.869 1 98.62 90 LEU A O 1
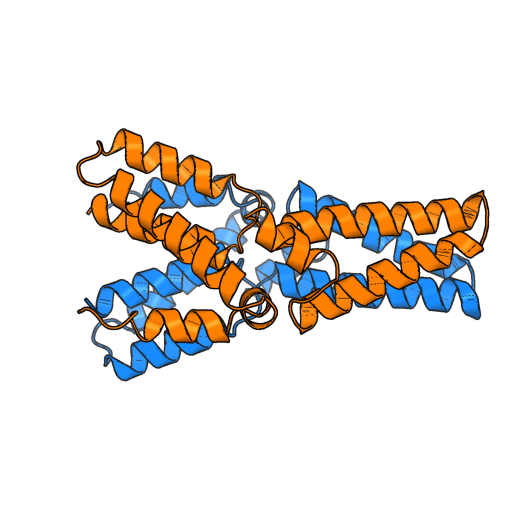ATOM 718 N N . SER A 1 91 ? 6.23 -21.219 -5.77 1 98.69 91 SER A N 1
ATOM 719 C CA . SER A 1 91 ? 5.082 -20.375 -6.074 1 98.69 91 SER A CA 1
ATOM 720 C C . SER A 1 91 ? 4.008 -20.5 -5 1 98.69 91 SER A C 1
ATOM 722 O O . SER A 1 91 ? 3.465 -19.484 -4.547 1 98.69 91 SER A O 1
ATOM 724 N N . GLY A 1 92 ? 3.768 -21.719 -4.625 1 98.75 92 GLY A N 1
ATOM 725 C CA . GLY A 1 92 ? 2.746 -21.938 -3.615 1 98.75 92 GLY A CA 1
ATOM 726 C C . GLY A 1 92 ? 3.072 -21.281 -2.287 1 98.75 92 GLY A C 1
ATOM 727 O O . GLY A 1 92 ? 2.205 -20.656 -1.668 1 98.75 92 GLY A O 1
ATOM 728 N N . THR A 1 93 ? 4.309 -21.375 -1.911 1 98.81 93 THR A N 1
ATOM 729 C CA . THR A 1 93 ? 4.754 -20.797 -0.646 1 98.81 93 THR A CA 1
ATOM 730 C C . THR A 1 93 ? 4.699 -19.281 -0.695 1 98.81 93 THR A C 1
ATOM 732 O O . THR A 1 93 ? 4.133 -18.641 0.199 1 98.81 93 THR A O 1
ATOM 735 N N . VAL A 1 94 ? 5.148 -18.672 -1.758 1 98.81 94 VAL A N 1
ATOM 736 C CA . VAL A 1 94 ? 5.211 -17.219 -1.905 1 98.81 94 VAL A CA 1
ATOM 737 C C . VAL A 1 94 ? 3.799 -16.656 -1.956 1 98.81 94 VAL A C 1
ATOM 739 O O . VAL A 1 94 ? 3.496 -15.664 -1.277 1 98.81 94 VAL A O 1
ATOM 742 N N . LEU A 1 95 ? 2.973 -17.312 -2.68 1 98.88 95 LEU A N 1
ATOM 743 C CA . LEU A 1 95 ? 1.599 -16.844 -2.822 1 98.88 95 LEU A CA 1
ATOM 744 C C . LEU A 1 95 ? 0.852 -16.938 -1.496 1 98.88 95 LEU A C 1
ATOM 746 O O . LEU A 1 95 ? 0.06 -16.062 -1.156 1 98.88 95 LEU A O 1
ATOM 750 N N . SER A 1 96 ? 1.128 -18 -0.765 1 98.81 96 SER A N 1
ATOM 751 C CA . SER A 1 96 ? 0.476 -18.172 0.529 1 98.81 96 SER A CA 1
ATOM 752 C C . SER A 1 96 ? 0.894 -17.078 1.509 1 98.81 96 SER A C 1
ATOM 754 O O . SER A 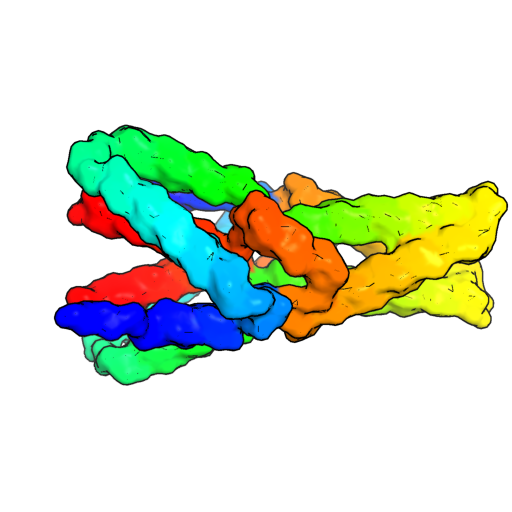1 96 ? 0.056 -16.516 2.221 1 98.81 96 SER A O 1
ATOM 756 N N . PHE A 1 97 ? 2.148 -16.781 1.501 1 98.81 97 PHE A N 1
ATOM 757 C CA . PHE A 1 97 ? 2.639 -15.75 2.4 1 98.81 97 PHE A CA 1
ATOM 758 C C . PHE A 1 97 ? 2.152 -14.375 1.956 1 98.81 97 PHE A C 1
ATOM 760 O O . PHE A 1 97 ? 1.89 -13.5 2.789 1 98.81 97 PHE A O 1
ATOM 767 N N . LEU A 1 98 ? 2.07 -14.156 0.618 1 98.69 98 LEU A N 1
ATOM 768 C CA . LEU A 1 98 ? 1.558 -12.883 0.118 1 98.69 98 LEU A CA 1
ATOM 769 C C . LEU A 1 98 ? 0.107 -12.68 0.541 1 98.69 98 LEU A C 1
ATOM 771 O O . LEU A 1 98 ? -0.282 -11.57 0.926 1 98.69 98 LEU A O 1
ATOM 775 N N . LEU A 1 99 ? -0.684 -13.719 0.507 1 98.69 99 LEU A N 1
ATOM 776 C CA . LEU A 1 99 ? -2.064 -13.656 0.976 1 98.69 99 LEU A CA 1
ATOM 777 C C . LEU A 1 99 ? -2.119 -13.336 2.465 1 98.69 99 LEU A C 1
ATOM 779 O O . LEU A 1 99 ? -2.904 -12.484 2.893 1 98.69 99 LEU A O 1
ATOM 783 N N . GLN A 1 100 ? -1.248 -13.977 3.225 1 98.06 100 GLN A N 1
ATOM 784 C CA . GLN A 1 100 ? -1.156 -13.727 4.656 1 98.06 100 GLN A CA 1
ATOM 785 C C . GLN A 1 100 ? -0.763 -12.273 4.934 1 98.06 100 GLN A C 1
ATOM 787 O O . GLN A 1 100 ? -1.29 -11.648 5.855 1 98.06 100 GLN A O 1
ATOM 792 N N . HIS A 1 101 ? 0.103 -11.781 4.195 1 98.25 101 HIS A N 1
ATOM 793 C CA . HIS A 1 101 ? 0.536 -10.391 4.32 1 98.25 101 HIS A CA 1
ATOM 794 C C . HIS A 1 101 ? -0.62 -9.43 4.07 1 98.25 101 HIS A C 1
ATOM 796 O O . HIS A 1 101 ? -0.789 -8.453 4.801 1 98.25 101 HIS A O 1
ATOM 802 N N . GLY A 1 102 ? -1.346 -9.719 3.006 1 97.44 102 GLY A N 1
ATOM 803 C CA . GLY A 1 102 ? -2.494 -8.875 2.711 1 97.44 102 GLY A CA 1
ATOM 804 C C . GLY A 1 102 ? -3.512 -8.844 3.836 1 97.44 102 GLY A C 1
ATOM 805 O O . GLY A 1 102 ? -4.156 -7.812 4.066 1 97.44 102 GLY A O 1
ATOM 806 N N . LEU A 1 103 ? -3.584 -9.898 4.609 1 97.06 103 LEU A N 1
ATOM 807 C CA . LEU A 1 103 ? -4.609 -10.023 5.641 1 97.06 103 LEU A CA 1
ATOM 808 C C . LEU A 1 103 ? -4.074 -9.578 6.996 1 97.06 103 LEU A C 1
ATOM 810 O O . LEU A 1 103 ? -4.758 -8.859 7.73 1 97.06 103 LEU A O 1
ATOM 814 N N . GLN A 1 104 ? -2.832 -9.93 7.277 1 95.69 104 GLN A N 1
ATOM 815 C CA . GLN A 1 104 ? -2.33 -9.719 8.633 1 95.69 104 GLN A CA 1
ATOM 816 C C . GLN A 1 104 ? -1.211 -8.68 8.648 1 95.69 104 GLN A C 1
ATOM 818 O O . GLN A 1 104 ? -0.864 -8.156 9.703 1 95.69 104 GLN A O 1
ATOM 823 N N . GLY A 1 105 ? -0.612 -8.523 7.547 1 97.12 105 GLY A N 1
ATOM 824 C CA . GLY A 1 105 ? 0.473 -7.555 7.496 1 97.12 105 GLY A CA 1
ATOM 825 C C . GLY A 1 105 ? 1.834 -8.172 7.766 1 97.12 105 GLY A C 1
ATOM 826 O O . GLY A 1 105 ? 2.816 -7.453 7.957 1 97.12 105 GLY A O 1
ATOM 827 N N . TRP A 1 106 ? 1.833 -9.547 7.828 1 97 106 TRP A N 1
ATOM 828 C CA . TRP A 1 106 ? 3.105 -10.195 8.117 1 97 106 TRP A CA 1
ATOM 829 C C . TRP A 1 106 ? 3.428 -11.25 7.066 1 97 106 TRP A C 1
ATOM 831 O O . TRP A 1 106 ? 2.543 -11.984 6.625 1 97 106 TRP A O 1
ATOM 841 N N . CYS A 1 107 ? 4.652 -11.18 6.812 1 97.44 107 CYS A N 1
ATOM 842 C CA . CYS A 1 107 ? 5.293 -12.258 6.07 1 97.44 107 CYS A CA 1
ATOM 843 C C . CYS A 1 107 ? 6.785 -12.32 6.371 1 97.44 107 CYS A C 1
ATOM 845 O O . CYS A 1 107 ? 7.328 -11.422 7.02 1 97.44 107 CYS A O 1
ATOM 847 N N . PRO A 1 108 ? 7.504 -13.398 5.91 1 96.69 108 PRO A N 1
ATOM 848 C CA . PRO A 1 108 ? 8.891 -13.609 6.332 1 96.69 108 PRO A CA 1
ATOM 849 C C . PRO A 1 108 ? 9.805 -12.438 5.988 1 96.69 108 PRO A C 1
ATOM 851 O O . PRO A 1 108 ? 10.648 -12.047 6.797 1 96.69 108 PRO A O 1
ATOM 854 N N . PRO A 1 109 ? 9.633 -11.805 4.953 1 96.88 109 PRO A N 1
ATOM 855 C CA . PRO A 1 109 ? 10.547 -10.711 4.613 1 96.88 109 PRO A CA 1
ATOM 856 C C . PRO A 1 109 ? 10.273 -9.445 5.422 1 96.88 109 PRO A C 1
ATOM 858 O O . PRO A 1 109 ? 11.117 -8.547 5.473 1 96.88 109 PRO A O 1
ATOM 861 N N . VAL A 1 110 ? 9.164 -9.344 6.051 1 97.75 110 VAL A N 1
ATOM 862 C CA . VAL A 1 110 ? 8.75 -8.102 6.691 1 97.75 110 VAL A CA 1
ATOM 863 C C . VAL A 1 110 ? 9.734 -7.746 7.809 1 97.75 110 VAL A C 1
ATOM 865 O O . VAL A 1 110 ? 10.273 -6.641 7.836 1 97.75 110 VAL A O 1
ATOM 868 N N . PRO A 1 111 ? 10.094 -8.719 8.727 1 96.81 111 PRO A N 1
ATOM 869 C CA . PRO A 1 111 ? 11.031 -8.344 9.789 1 96.81 111 PRO A CA 1
ATOM 870 C C . PRO A 1 111 ? 12.391 -7.902 9.258 1 96.81 111 PRO A C 1
ATOM 872 O O . PRO A 1 111 ? 13.023 -7.008 9.82 1 96.81 111 PRO A O 1
ATOM 875 N N . ILE A 1 112 ? 12.789 -8.484 8.219 1 96.94 112 ILE A N 1
ATOM 876 C CA . ILE A 1 112 ? 14.078 -8.141 7.613 1 96.94 112 ILE A CA 1
ATOM 877 C C . ILE A 1 112 ? 14 -6.75 6.996 1 96.94 112 ILE A C 1
ATOM 879 O O . ILE A 1 112 ? 14.875 -5.91 7.242 1 96.94 112 ILE A O 1
ATOM 883 N N . LEU A 1 113 ? 12.961 -6.496 6.246 1 97.62 113 LEU A N 1
ATOM 884 C CA . LEU A 1 113 ? 12.789 -5.203 5.59 1 97.62 113 LEU A CA 1
ATOM 885 C C . LEU A 1 113 ? 12.648 -4.086 6.617 1 97.62 113 LEU A C 1
ATOM 887 O O . LEU A 1 113 ? 13.203 -3 6.445 1 97.62 113 LEU A O 1
ATOM 891 N N . ARG A 1 114 ? 11.914 -4.371 7.691 1 97.19 114 ARG A N 1
ATOM 892 C CA . ARG A 1 114 ? 11.719 -3.379 8.742 1 97.19 114 ARG A CA 1
ATOM 893 C C . ARG A 1 114 ? 13.039 -3.039 9.43 1 97.19 114 ARG A C 1
ATOM 895 O O . ARG A 1 114 ? 13.297 -1.877 9.75 1 97.19 114 ARG A O 1
ATOM 902 N N . ARG A 1 115 ? 13.82 -4.031 9.609 1 95.56 115 ARG A N 1
ATOM 903 C CA . ARG A 1 115 ? 15.125 -3.807 10.227 1 95.56 115 ARG A CA 1
ATOM 904 C C . ARG A 1 115 ? 16.031 -2.992 9.305 1 95.56 115 ARG A C 1
ATOM 906 O O . ARG A 1 115 ? 16.875 -2.23 9.773 1 95.56 115 ARG A O 1
ATOM 913 N N . LEU A 1 116 ? 15.797 -3.148 7.996 1 96.06 116 LEU A N 1
ATOM 914 C CA . LEU A 1 116 ? 16.578 -2.414 7.012 1 96.06 116 LEU A CA 1
ATOM 915 C C . LEU A 1 116 ? 16.062 -0.99 6.852 1 96.06 116 LEU A C 1
ATOM 917 O O . LEU A 1 116 ? 16.641 -0.189 6.117 1 96.06 116 LEU A O 1
ATOM 921 N N . GLY A 1 117 ? 14.844 -0.704 7.438 1 94.81 117 GLY A N 1
ATOM 922 C CA . GLY A 1 117 ? 14.367 0.667 7.496 1 94.81 117 GLY A CA 1
ATOM 923 C C . GLY A 1 117 ? 13.242 0.948 6.516 1 94.81 117 GLY A C 1
ATOM 924 O O . GLY A 1 117 ? 12.844 2.102 6.328 1 94.81 117 GLY A O 1
ATOM 925 N N . PHE A 1 118 ? 12.805 -0.079 5.914 1 97 118 PHE A N 1
ATOM 926 C CA . PHE A 1 118 ? 11.68 0.146 5.023 1 97 118 PHE A CA 1
ATOM 927 C C . PHE A 1 118 ? 10.445 0.581 5.812 1 97 118 PHE A C 1
ATOM 929 O O . PHE A 1 118 ? 10.18 0.057 6.895 1 97 118 PHE A O 1
ATOM 936 N N . ARG A 1 119 ? 9.711 1.459 5.211 1 97.31 119 ARG A N 1
ATOM 937 C CA . ARG A 1 119 ? 8.57 2.055 5.898 1 97.31 119 ARG A CA 1
ATOM 938 C C . ARG A 1 119 ? 7.27 1.745 5.168 1 97.31 119 ARG A C 1
ATOM 940 O O . ARG A 1 119 ? 7.281 1.422 3.98 1 97.31 119 ARG A O 1
ATOM 947 N N . THR A 1 120 ? 6.227 1.846 5.977 1 97.19 120 THR A N 1
ATOM 948 C CA . THR A 1 120 ? 4.91 1.775 5.355 1 97.19 120 THR A CA 1
ATOM 949 C C . THR A 1 120 ? 4.535 3.115 4.73 1 97.19 120 THR A C 1
ATOM 951 O O . THR A 1 120 ? 5.152 4.141 5.027 1 97.19 120 THR A O 1
ATOM 954 N N . ARG A 1 121 ? 3.535 3.094 3.871 1 96.5 121 ARG A N 1
ATOM 955 C CA . ARG A 1 121 ? 3.092 4.344 3.262 1 96.5 121 ARG A CA 1
ATOM 956 C C . ARG A 1 121 ? 2.557 5.305 4.316 1 96.5 121 ARG A C 1
ATOM 958 O O . ARG A 1 121 ? 2.777 6.516 4.227 1 96.5 121 ARG A O 1
ATOM 965 N N . ARG A 1 122 ? 1.946 4.797 5.324 1 96.5 122 ARG A N 1
ATOM 966 C CA . ARG A 1 122 ? 1.435 5.609 6.422 1 96.5 122 ARG A CA 1
ATOM 967 C C . ARG A 1 122 ? 2.564 6.352 7.129 1 96.5 122 ARG A C 1
ATOM 969 O O . ARG A 1 122 ? 2.434 7.535 7.449 1 96.5 122 ARG A O 1
ATOM 976 N N . GLU A 1 123 ? 3.615 5.629 7.336 1 96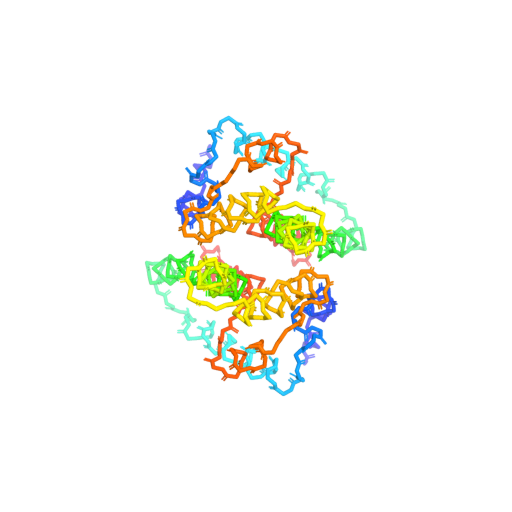.75 123 GLU A N 1
ATOM 977 C CA . GLU A 1 123 ? 4.77 6.211 8.016 1 96.75 123 GLU A CA 1
ATOM 978 C C . GLU A 1 123 ? 5.426 7.293 7.16 1 96.75 123 GLU A C 1
ATOM 980 O O . GLU A 1 123 ? 5.828 8.336 7.672 1 96.75 123 GLU A O 1
ATOM 985 N N . ILE A 1 124 ? 5.504 7.012 5.922 1 97 124 ILE A N 1
ATOM 986 C CA . ILE A 1 124 ? 6.086 7.977 4.996 1 97 124 ILE A CA 1
ATOM 987 C C . ILE A 1 124 ? 5.23 9.242 4.957 1 97 124 ILE A C 1
ATOM 989 O O . ILE A 1 124 ? 5.754 10.352 5.012 1 97 124 ILE A O 1
ATOM 993 N N . ASP A 1 125 ? 3.945 9.055 4.957 1 95.81 125 ASP A N 1
ATOM 994 C CA . ASP A 1 125 ? 3.037 10.195 4.883 1 95.81 125 ASP A CA 1
ATOM 995 C C . ASP A 1 125 ? 3.029 10.977 6.195 1 95.81 125 ASP A C 1
ATOM 997 O O . ASP A 1 125 ? 2.855 12.195 6.199 1 95.81 125 ASP A O 1
ATOM 1001 N N . ARG A 1 126 ? 3.273 10.297 7.254 1 95.88 126 ARG A N 1
ATOM 1002 C CA . ARG A 1 126 ? 3.412 11.016 8.516 1 95.88 126 ARG A CA 1
ATOM 1003 C C . ARG A 1 126 ? 4.535 12.039 8.438 1 95.88 126 ARG A C 1
ATOM 1005 O O . ARG A 1 126 ? 4.367 13.188 8.867 1 95.88 126 ARG A O 1
ATOM 1012 N N . GLU A 1 127 ? 5.629 11.602 7.914 1 96.44 127 GLU A N 1
ATOM 1013 C CA . GLU A 1 127 ? 6.738 12.531 7.738 1 96.44 127 GLU A CA 1
ATOM 1014 C C . GLU A 1 127 ? 6.363 13.656 6.781 1 96.44 127 GLU A C 1
ATOM 1016 O O . GLU A 1 127 ? 6.617 14.828 7.066 1 96.44 127 GLU A O 1
ATOM 1021 N N . LYS A 1 128 ? 5.805 13.32 5.727 1 96.56 128 LYS A N 1
ATOM 1022 C CA . LYS A 1 128 ? 5.445 14.281 4.688 1 96.56 128 LYS A CA 1
ATOM 1023 C C . LYS A 1 128 ? 4.559 15.391 5.246 1 96.56 128 LYS A C 1
ATOM 1025 O O . LYS A 1 128 ? 4.828 16.578 5.031 1 96.56 128 LYS A O 1
ATOM 1030 N N . TYR A 1 129 ? 3.559 15.031 6.004 1 95.38 129 TYR A N 1
ATOM 1031 C CA . TYR A 1 129 ? 2.592 16.016 6.465 1 95.38 129 TYR A CA 1
ATOM 1032 C C . TYR A 1 129 ? 3.146 16.812 7.641 1 95.38 129 TYR A C 1
ATOM 1034 O O . TYR A 1 129 ? 2.805 17.984 7.824 1 95.38 129 TYR A O 1
ATOM 1042 N N . ALA A 1 130 ? 4.059 16.188 8.398 1 95.81 130 ALA A N 1
ATOM 1043 C CA . ALA A 1 130 ? 4.77 16.969 9.406 1 95.81 130 ALA A CA 1
ATOM 1044 C C . ALA A 1 130 ? 5.586 18.078 8.758 1 95.81 130 ALA A C 1
ATOM 1046 O O . ALA A 1 130 ? 5.594 19.219 9.25 1 95.81 130 ALA A O 1
ATOM 1047 N N . LEU A 1 131 ? 6.184 17.797 7.656 1 96.19 131 LEU A N 1
ATOM 1048 C CA . LEU A 1 131 ? 6.988 18.781 6.938 1 96.19 131 LEU A CA 1
ATOM 1049 C C . LEU A 1 131 ? 6.105 19.844 6.293 1 96.19 131 LEU A C 1
ATOM 1051 O O . LEU A 1 131 ? 6.465 21.016 6.262 1 96.19 131 LEU A O 1
ATOM 1055 N N . LYS A 1 132 ? 4.984 19.422 5.785 1 94.25 132 LYS A N 1
ATOM 1056 C CA . LYS A 1 132 ? 4.047 20.359 5.164 1 94.25 132 LYS A CA 1
ATOM 1057 C C . LYS A 1 132 ? 3.574 21.406 6.168 1 94.25 132 LYS A C 1
ATOM 1059 O O . LYS A 1 132 ? 3.307 22.547 5.797 1 94.25 132 LYS A O 1
ATOM 1064 N N . ALA A 1 133 ? 3.535 20.969 7.422 1 92.5 133 ALA A N 1
ATOM 1065 C CA . ALA A 1 133 ? 3.107 21.891 8.477 1 92.5 133 ALA A CA 1
ATOM 1066 C C . ALA A 1 133 ? 4.094 23.047 8.625 1 92.5 133 ALA A C 1
ATOM 1068 O O . ALA A 1 133 ? 3.727 24.125 9.094 1 92.5 133 ALA A O 1
ATOM 1069 N N . TYR A 1 134 ? 5.328 22.891 8.203 1 91.88 134 TYR A N 1
ATOM 1070 C CA . TYR A 1 134 ? 6.332 23.953 8.281 1 91.88 134 TYR A CA 1
ATOM 1071 C C . TYR A 1 134 ? 6.156 24.953 7.152 1 91.88 134 TYR A C 1
ATOM 1073 O O . TYR A 1 134 ? 6.766 26.031 7.164 1 91.88 134 TYR A O 1
ATOM 1081 N N . LEU A 1 135 ? 5.426 24.609 6.164 1 91.31 135 LEU A N 1
ATOM 1082 C CA . LEU A 1 135 ? 5.219 25.469 5.004 1 91.31 135 LEU A CA 1
ATOM 1083 C C . LEU A 1 135 ? 4.055 26.422 5.234 1 91.31 135 LEU A C 1
ATOM 1085 O O . LEU A 1 135 ? 3.846 27.359 4.457 1 91.31 135 LEU A O 1
ATOM 1089 N N . THR A 1 136 ? 3.152 26.234 6.168 1 79.5 136 THR A N 1
ATOM 1090 C CA . THR A 1 136 ? 2.006 27.094 6.457 1 79.5 136 THR A CA 1
ATOM 1091 C C . THR A 1 136 ? 2.326 28.062 7.594 1 79.5 136 THR A C 1
ATOM 1093 O O . THR A 1 136 ? 3.033 27.703 8.539 1 79.5 136 THR A O 1
ATOM 1096 N N . MET B 1 1 ? -8.773 32.312 -5.492 1 27.52 1 MET B N 1
ATOM 1097 C CA . MET B 1 1 ? -8.961 31 -6.078 1 27.52 1 MET B CA 1
ATOM 1098 C C . MET B 1 1 ? -7.734 30.125 -5.859 1 27.52 1 MET B C 1
ATOM 1100 O O . MET B 1 1 ? -6.652 30.422 -6.367 1 27.52 1 MET B O 1
ATOM 1104 N N . ASN B 1 2 ? -7.52 29.531 -4.621 1 32.75 2 ASN B N 1
ATOM 1105 C CA . ASN B 1 2 ? -6.34 28.812 -4.152 1 32.75 2 ASN B CA 1
ATOM 1106 C C . ASN B 1 2 ? -5.91 27.734 -5.141 1 32.75 2 ASN B C 1
ATOM 1108 O O . ASN B 1 2 ? -6.703 26.875 -5.512 1 32.75 2 ASN B O 1
ATOM 1112 N N . SER B 1 3 ? -5.094 28 -6.074 1 38.5 3 SER B N 1
ATOM 1113 C CA . SER B 1 3 ? -4.504 27.094 -7.051 1 38.5 3 SER B CA 1
ATOM 1114 C C . SER B 1 3 ? -4.344 25.688 -6.477 1 38.5 3 SER B C 1
ATOM 1116 O O . SER B 1 3 ? -3.961 25.531 -5.316 1 38.5 3 SER B O 1
ATOM 1118 N N . PRO B 1 4 ? -5.113 24.656 -6.934 1 43.97 4 PRO B N 1
ATOM 1119 C CA . PRO B 1 4 ? -4.809 23.312 -6.418 1 43.97 4 PRO B CA 1
ATOM 1120 C C . PRO B 1 4 ? -3.346 23.156 -6.012 1 43.97 4 PRO B C 1
ATOM 1122 O O . PRO B 1 4 ? -2.447 23.484 -6.793 1 43.97 4 PRO B O 1
ATOM 1125 N N . ASN B 1 5 ? -3.086 23.297 -4.668 1 50.84 5 ASN B N 1
ATOM 1126 C CA . ASN B 1 5 ? -1.78 23.312 -4.016 1 50.84 5 ASN B CA 1
ATOM 1127 C C . ASN B 1 5 ? -0.774 22.422 -4.746 1 50.84 5 ASN B C 1
ATOM 1129 O O . ASN B 1 5 ? -1.048 21.25 -5.004 1 50.84 5 ASN B O 1
ATOM 1133 N N . ARG B 1 6 ? 0.182 23.125 -5.559 1 56.28 6 ARG B N 1
ATOM 1134 C CA . ARG B 1 6 ? 1.318 22.531 -6.25 1 56.28 6 ARG B CA 1
ATOM 1135 C C . ARG B 1 6 ? 1.774 21.25 -5.551 1 56.28 6 ARG B C 1
ATOM 1137 O O . ARG B 1 6 ? 2.137 20.266 -6.207 1 56.28 6 ARG B O 1
ATOM 1144 N N . ALA B 1 7 ? 1.512 21.203 -4.305 1 60.62 7 ALA B N 1
ATOM 1145 C CA . ALA B 1 7 ? 1.942 20.047 -3.529 1 60.62 7 ALA B CA 1
ATOM 1146 C C . ALA B 1 7 ? 1.058 18.844 -3.812 1 60.62 7 ALA B C 1
ATOM 1148 O O . ALA B 1 7 ? 1.547 17.703 -3.887 1 60.62 7 ALA B O 1
ATOM 1149 N N . ASP B 1 8 ? -0.221 19.188 -4.156 1 69.81 8 ASP B N 1
ATOM 1150 C CA . ASP B 1 8 ? -1.142 18.094 -4.469 1 69.81 8 ASP B CA 1
ATOM 1151 C C . ASP B 1 8 ? -0.858 17.516 -5.855 1 69.81 8 ASP B C 1
ATOM 1153 O O . ASP B 1 8 ? -0.913 16.312 -6.051 1 69.81 8 ASP B O 1
ATOM 1157 N N . ALA B 1 9 ? -0.358 18.359 -6.711 1 66.56 9 ALA B N 1
ATOM 1158 C CA . ALA B 1 9 ? -0.038 17.938 -8.07 1 66.56 9 ALA B CA 1
ATOM 1159 C C . ALA B 1 9 ? 1.169 17 -8.078 1 66.56 9 ALA B C 1
ATOM 1161 O O . ALA B 1 9 ? 1.192 16.016 -8.82 1 66.56 9 ALA B O 1
ATOM 1162 N N . THR B 1 10 ? 2.092 17.312 -7.281 1 63.22 10 THR B N 1
ATOM 1163 C CA . THR B 1 10 ? 3.307 16.5 -7.203 1 63.22 10 THR B CA 1
ATOM 1164 C C . THR B 1 10 ? 3.008 15.125 -6.609 1 63.22 10 THR B C 1
ATOM 1166 O O . THR B 1 10 ? 3.537 14.117 -7.078 1 63.22 10 THR B O 1
ATOM 1169 N N . ILE B 1 11 ? 1.997 15.18 -5.789 1 67.5 11 ILE B N 1
ATOM 1170 C CA . ILE B 1 11 ? 1.59 13.93 -5.168 1 67.5 11 ILE B CA 1
ATOM 1171 C C . ILE B 1 11 ? 0.912 13.031 -6.203 1 67.5 11 ILE B C 1
ATOM 1173 O O . ILE B 1 11 ? 1.197 11.836 -6.277 1 67.5 11 ILE B O 1
ATOM 1177 N N . SER B 1 12 ? 0.252 13.711 -7.023 1 72.38 12 SER B N 1
ATOM 1178 C CA . SER B 1 12 ? -0.486 12.945 -8.023 1 72.38 12 SER B CA 1
ATOM 1179 C C . SER B 1 12 ? 0.459 12.281 -9.016 1 72.38 12 SER B C 1
ATOM 1181 O O . SER B 1 12 ? 0.308 11.102 -9.336 1 72.38 12 SER B O 1
ATOM 1183 N N . ALA B 1 13 ? 1.516 12.945 -9.281 1 79.44 13 ALA B N 1
ATOM 1184 C C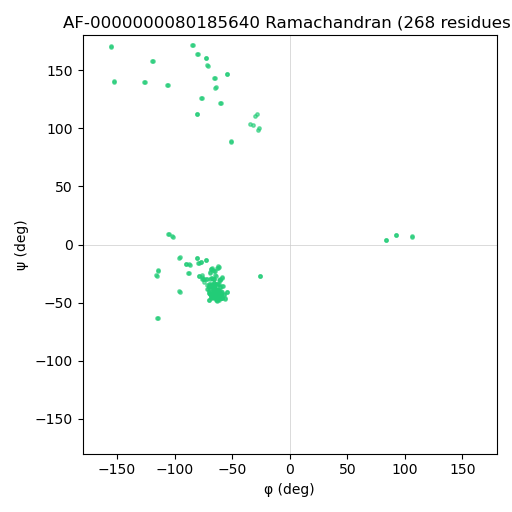A . ALA B 1 13 ? 2.434 12.43 -10.297 1 79.44 13 ALA B CA 1
ATOM 1185 C C . ALA B 1 13 ? 3.258 11.273 -9.75 1 79.44 13 ALA B C 1
ATOM 1187 O O . ALA B 1 13 ? 3.645 10.367 -10.5 1 79.44 13 ALA B O 1
ATOM 1188 N N . ALA B 1 14 ? 3.434 11.266 -8.523 1 87.62 14 ALA B N 1
ATOM 1189 C CA . ALA B 1 14 ? 4.289 10.242 -7.93 1 87.62 14 ALA B CA 1
ATOM 1190 C C . ALA B 1 14 ? 3.475 9.008 -7.539 1 87.62 14 ALA B C 1
ATOM 1192 O O . ALA B 1 14 ? 4.031 7.93 -7.336 1 87.62 14 ALA B O 1
ATOM 1193 N N . ASP B 1 15 ? 2.199 9.242 -7.488 1 94.25 15 ASP B N 1
ATOM 1194 C CA . ASP B 1 15 ? 1.318 8.109 -7.199 1 94.25 15 ASP B CA 1
ATOM 1195 C C . ASP B 1 15 ? 1.07 7.277 -8.453 1 94.25 15 ASP B C 1
ATOM 1197 O O . ASP B 1 15 ? 0.342 7.703 -9.352 1 94.25 15 ASP B O 1
ATOM 1201 N N . ARG B 1 16 ? 1.548 6.141 -8.484 1 94.31 16 ARG B N 1
ATOM 1202 C CA . ARG B 1 16 ? 1.545 5.312 -9.688 1 94.31 16 ARG B CA 1
ATOM 1203 C C . ARG B 1 16 ? 0.127 4.898 -10.062 1 94.31 16 ARG B C 1
ATOM 1205 O O . ARG B 1 16 ? -0.197 4.77 -11.242 1 94.31 16 ARG B O 1
ATOM 1212 N N . VAL B 1 17 ? -0.707 4.684 -9.062 1 96.69 17 VAL B N 1
ATOM 1213 C CA . VAL B 1 17 ? -2.09 4.301 -9.328 1 96.69 17 VAL B CA 1
ATOM 1214 C C . VAL B 1 17 ? -2.852 5.48 -9.922 1 96.69 17 VAL B C 1
ATOM 1216 O O . VAL B 1 17 ? -3.578 5.328 -10.906 1 96.69 17 VAL B O 1
ATOM 1219 N N . ARG B 1 18 ? -2.609 6.629 -9.383 1 95.25 18 ARG B N 1
ATOM 1220 C CA . ARG B 1 18 ? -3.252 7.824 -9.914 1 95.25 18 ARG B CA 1
ATOM 1221 C C . ARG B 1 18 ? -2.777 8.117 -11.336 1 95.25 18 ARG B C 1
ATOM 1223 O O . ARG B 1 18 ? -3.572 8.5 -12.195 1 95.25 18 ARG B O 1
ATOM 1230 N N . ARG B 1 19 ? -1.512 7.906 -11.539 1 93 19 ARG B N 1
ATOM 1231 C CA . ARG B 1 19 ? -0.932 8.164 -12.852 1 93 19 ARG B CA 1
ATOM 1232 C C . ARG B 1 19 ? -1.523 7.234 -13.906 1 93 19 ARG B C 1
ATOM 1234 O O . ARG B 1 19 ? -1.646 7.609 -15.078 1 93 19 ARG B O 1
ATOM 1241 N N . SER B 1 20 ? -1.948 6.09 -13.414 1 93.44 20 SER B N 1
ATOM 1242 C CA . SER B 1 20 ? -2.461 5.086 -14.344 1 93.44 20 SER B CA 1
ATOM 1243 C C . SER B 1 20 ? -3.984 5.066 -14.352 1 93.44 20 SER B C 1
ATOM 1245 O O . SER B 1 20 ? -4.598 4.141 -14.891 1 93.44 20 SER B O 1
ATOM 1247 N N . THR B 1 21 ? -4.59 5.965 -13.695 1 92.88 21 THR B N 1
ATOM 1248 C CA . THR B 1 21 ? -6.043 6.09 -13.617 1 92.88 21 THR B CA 1
ATOM 1249 C C . THR B 1 21 ? -6.527 7.262 -14.461 1 92.88 21 THR B C 1
ATOM 1251 O O . THR B 1 21 ? -5.914 8.328 -14.461 1 92.88 21 THR B O 1
ATOM 1254 N N . PRO B 1 22 ? -7.609 7.035 -15.18 1 92.94 22 PRO B N 1
ATOM 1255 C CA . PRO B 1 22 ? -8.156 8.156 -15.953 1 92.94 22 PRO B CA 1
ATOM 1256 C C . PRO B 1 22 ? -8.43 9.391 -15.102 1 92.94 22 PRO B C 1
ATOM 1258 O O . PRO B 1 22 ? -8.844 9.266 -13.945 1 92.94 22 PRO B O 1
ATOM 1261 N N . SER B 1 23 ? -8.258 10.523 -15.672 1 93.38 23 SER B N 1
ATOM 1262 C CA . SER B 1 23 ? -8.352 11.789 -14.961 1 93.38 23 SER B CA 1
ATOM 1263 C C . SER B 1 23 ? -9.734 11.992 -14.359 1 93.38 23 SER B C 1
ATOM 1265 O O . SER B 1 23 ? -9.875 12.531 -13.266 1 93.38 23 SER B O 1
ATOM 1267 N N . HIS B 1 24 ? -10.711 11.555 -15.062 1 94.38 24 HIS B N 1
ATOM 1268 C CA . HIS B 1 24 ? -12.07 11.766 -14.57 1 94.38 24 HIS B CA 1
ATOM 1269 C C . HIS B 1 24 ? -12.305 11.023 -13.258 1 94.38 24 HIS B C 1
ATOM 1271 O O . HIS B 1 24 ? -12.945 11.547 -12.352 1 94.38 24 HIS B O 1
ATOM 1277 N N . SER B 1 25 ? -11.781 9.836 -13.125 1 94.38 25 SER B N 1
ATOM 1278 C CA . SER B 1 25 ? -11.906 9.07 -11.891 1 94.38 25 SER B CA 1
ATOM 1279 C C . SER B 1 25 ? -11.133 9.719 -10.75 1 94.38 25 SER B C 1
ATOM 1281 O O . SER B 1 25 ? -11.633 9.82 -9.633 1 94.38 25 SER B O 1
ATOM 1283 N N . ASN B 1 26 ? -9.969 10.164 -11.039 1 95.12 26 ASN B N 1
ATOM 1284 C CA . ASN B 1 26 ? -9.164 10.867 -10.047 1 95.12 26 ASN B CA 1
ATOM 1285 C C . ASN B 1 26 ? -9.875 12.117 -9.531 1 95.12 26 ASN B C 1
ATOM 1287 O O . ASN B 1 26 ? -9.906 12.352 -8.32 1 95.12 26 ASN B O 1
ATOM 1291 N N . VAL B 1 27 ? -10.461 12.836 -10.406 1 95 27 VAL B N 1
ATOM 1292 C CA . VAL B 1 27 ? -11.148 14.078 -10.055 1 95 27 VAL B CA 1
ATOM 1293 C C . VAL B 1 27 ? -12.344 13.758 -9.156 1 95 27 VAL B C 1
ATOM 1295 O O . VAL B 1 27 ? -12.594 14.461 -8.172 1 95 27 VAL B O 1
ATOM 1298 N N . GLU B 1 28 ? -13.023 12.734 -9.539 1 96 28 GLU B N 1
ATOM 1299 C CA . GLU B 1 28 ? -14.195 12.352 -8.75 1 96 28 GLU B CA 1
ATOM 1300 C C . GLU B 1 28 ? -13.797 11.945 -7.332 1 96 28 GLU B C 1
ATOM 1302 O O . GLU B 1 28 ? -14.43 12.359 -6.359 1 96 28 GLU B O 1
ATOM 1307 N N . ILE B 1 29 ? -12.734 11.203 -7.18 1 96.19 29 ILE B N 1
ATOM 1308 C CA . ILE B 1 29 ? -12.242 10.773 -5.879 1 96.19 29 ILE B CA 1
ATOM 1309 C C . ILE B 1 29 ? -11.797 11.992 -5.066 1 96.19 29 ILE B C 1
ATOM 1311 O O . ILE B 1 29 ? -12.102 12.094 -3.875 1 96.19 29 ILE B O 1
ATOM 1315 N N . ASP B 1 30 ? -11.148 12.922 -5.711 1 96.12 30 ASP B N 1
ATOM 1316 C CA . ASP B 1 30 ? -10.703 14.148 -5.047 1 96.12 30 ASP B CA 1
ATOM 1317 C C . ASP B 1 30 ? -11.898 14.977 -4.57 1 96.12 30 ASP B C 1
ATOM 1319 O O . ASP B 1 30 ? -11.891 15.492 -3.453 1 96.12 30 ASP B O 1
ATOM 1323 N N . ARG B 1 31 ? -12.875 15.086 -5.355 1 96.25 31 ARG B N 1
ATOM 1324 C CA . ARG B 1 31 ? -14.078 15.836 -5.004 1 96.25 31 ARG B CA 1
ATOM 1325 C C . ARG B 1 31 ? -14.781 15.219 -3.799 1 96.25 31 ARG B C 1
ATOM 1327 O O . ARG B 1 31 ? -15.203 15.93 -2.887 1 96.25 31 ARG B O 1
ATOM 1334 N N . GLN B 1 32 ? -14.906 13.984 -3.885 1 97 32 GLN B N 1
ATOM 1335 C CA . GLN B 1 32 ? -15.555 13.289 -2.773 1 97 32 GLN B CA 1
ATOM 1336 C C . GLN B 1 32 ? -14.758 13.461 -1.484 1 97 32 GLN B C 1
ATOM 1338 O O . GLN B 1 32 ? -15.328 13.656 -0.413 1 97 32 GLN B O 1
ATOM 1343 N N . THR B 1 33 ? -13.422 13.32 -1.584 1 97.06 33 THR B N 1
ATOM 1344 C CA . THR B 1 33 ? -12.562 13.492 -0.422 1 97.06 33 THR B CA 1
ATOM 1345 C C . THR B 1 33 ? -12.719 14.898 0.162 1 97.06 33 THR B C 1
ATOM 1347 O O . THR B 1 33 ? -12.844 15.055 1.377 1 97.06 33 THR B O 1
ATOM 1350 N N . ASP B 1 34 ? -12.789 15.906 -0.695 1 96.81 34 ASP B N 1
ATOM 1351 C CA . ASP B 1 34 ? -12.961 17.297 -0.255 1 96.81 34 ASP B CA 1
ATOM 1352 C C . ASP B 1 34 ? -14.312 17.484 0.417 1 96.81 34 ASP B C 1
ATOM 1354 O O . ASP B 1 34 ? -14.422 18.203 1.423 1 96.81 34 ASP B O 1
ATOM 1358 N N . ARG B 1 35 ? -15.273 16.875 -0.104 1 97.06 35 ARG B N 1
ATOM 1359 C CA . ARG B 1 35 ? -16.609 16.938 0.495 1 97.06 35 ARG B CA 1
ATOM 1360 C C . ARG B 1 35 ? -16.609 16.312 1.887 1 97.06 35 ARG B C 1
ATOM 1362 O O . ARG B 1 35 ? -17.219 16.859 2.814 1 97.06 35 ARG B O 1
ATOM 1369 N N . ASN B 1 36 ? -15.977 15.172 1.97 1 97.38 36 ASN B N 1
ATOM 1370 C CA . ASN B 1 36 ? -15.875 14.508 3.264 1 97.38 36 ASN B CA 1
ATOM 1371 C C . ASN B 1 36 ? -15.211 15.406 4.305 1 97.38 36 ASN B C 1
ATOM 1373 O O . ASN B 1 36 ? -15.672 15.492 5.441 1 97.38 36 ASN B O 1
ATOM 1377 N N . ILE B 1 37 ? -14.156 16.047 3.852 1 97.19 37 ILE B N 1
ATOM 1378 C CA . ILE B 1 37 ? -13.414 16.922 4.754 1 97.19 37 ILE B CA 1
ATOM 1379 C C . ILE B 1 37 ? -14.281 18.094 5.188 1 97.19 37 ILE B C 1
ATOM 1381 O O . ILE B 1 37 ? -14.352 18.422 6.371 1 97.19 37 ILE B O 1
ATOM 1385 N N . ARG B 1 38 ? -15 18.734 4.332 1 96.69 38 ARG B N 1
ATOM 1386 C CA . ARG B 1 38 ? -15.828 19.922 4.594 1 96.69 38 ARG B CA 1
ATOM 1387 C C . ARG B 1 38 ? -16.984 19.578 5.527 1 96.69 38 ARG B C 1
ATOM 1389 O O . ARG B 1 38 ? -17.438 20.422 6.297 1 96.69 38 ARG B O 1
ATOM 1396 N N . ARG B 1 39 ? -17.438 18.375 5.469 1 96.81 39 ARG B N 1
ATOM 1397 C CA . ARG B 1 39 ? -18.547 17.922 6.305 1 96.81 39 ARG B CA 1
ATOM 1398 C C . ARG B 1 39 ? -18.188 18.016 7.781 1 96.81 39 ARG B C 1
ATOM 1400 O O . ARG B 1 39 ? -19.062 18.062 8.641 1 96.81 39 ARG B O 1
ATOM 1407 N N . TYR B 1 40 ? -16.922 18.078 8.102 1 96.69 40 TYR B N 1
ATOM 1408 C CA . TYR B 1 40 ? -16.516 18.016 9.5 1 96.69 40 TYR B CA 1
ATOM 1409 C C . TYR B 1 40 ? -16.094 19.391 10.008 1 96.69 40 TYR B C 1
ATOM 1411 O O . TYR B 1 40 ? -15.508 19.516 11.086 1 96.69 40 TYR B O 1
ATOM 1419 N N . ILE B 1 41 ? -16.344 20.391 9.18 1 94.69 41 ILE B N 1
ATOM 1420 C CA . ILE B 1 41 ? -16.172 21.75 9.672 1 94.69 41 ILE B CA 1
ATOM 1421 C C . ILE B 1 41 ? -17.094 21.984 10.859 1 94.69 41 ILE B C 1
ATOM 1423 O O . ILE B 1 41 ? -18.312 21.797 10.758 1 94.69 41 ILE B O 1
ATOM 1427 N N . GLY B 1 42 ? -16.531 22.344 12.039 1 94.5 42 GLY B N 1
ATOM 1428 C CA . GLY B 1 42 ? -17.328 22.656 13.219 1 94.5 42 GLY B CA 1
ATOM 1429 C C . GLY B 1 42 ? -17.734 21.406 13.992 1 94.5 42 GLY B C 1
ATOM 1430 O O . GLY B 1 42 ? -18.5 21.5 14.961 1 94.5 42 GLY B O 1
ATOM 1431 N N . ALA B 1 43 ? -17.25 20.25 13.555 1 96.12 43 ALA B N 1
ATOM 1432 C CA . ALA B 1 43 ? -17.562 19.016 14.258 1 96.12 43 ALA B CA 1
ATOM 1433 C C . ALA B 1 43 ? -16.812 18.922 15.578 1 96.12 43 ALA B C 1
ATOM 1435 O O . ALA B 1 43 ? -15.82 19.609 15.789 1 96.12 43 ALA B O 1
ATOM 1436 N N . SER B 1 44 ? -17.312 18.078 16.438 1 96.62 44 SER B N 1
ATOM 1437 C CA . SER B 1 44 ? -16.688 17.859 17.734 1 96.62 44 SER B CA 1
ATOM 1438 C C . SER B 1 44 ? -15.375 17.094 17.578 1 96.62 44 SER B C 1
ATOM 1440 O O . SER B 1 44 ? -15.172 16.391 16.594 1 96.62 44 SER B O 1
ATOM 1442 N N . ARG B 1 45 ? -14.461 17.281 18.531 1 96.19 45 ARG B N 1
ATOM 1443 C CA . ARG B 1 45 ? -13.203 16.547 18.562 1 96.19 45 ARG B CA 1
ATOM 1444 C C . ARG B 1 45 ? -13.438 15.039 18.516 1 96.19 45 ARG B C 1
ATOM 1446 O O . ARG B 1 45 ? -12.75 14.32 17.797 1 96.19 45 ARG B O 1
ATOM 1453 N N . GLU B 1 46 ? -14.391 14.594 19.203 1 96.44 46 GLU B N 1
ATOM 1454 C CA . GLU B 1 46 ? -14.703 13.172 19.281 1 96.44 46 GLU B CA 1
ATOM 1455 C C . GLU B 1 46 ? -15.148 12.641 17.922 1 96.44 46 GLU B C 1
ATOM 1457 O O . GLU B 1 46 ? -14.766 11.531 17.531 1 96.44 46 GLU B O 1
ATOM 1462 N N . ALA B 1 47 ? -15.914 13.391 17.234 1 97.31 47 ALA B N 1
ATOM 1463 C CA . ALA B 1 47 ? -16.391 12.977 15.922 1 97.31 47 ALA B CA 1
ATOM 1464 C C . ALA B 1 47 ? -15.242 12.883 14.93 1 97.31 47 ALA B C 1
ATOM 1466 O O . ALA B 1 47 ? -15.188 11.945 14.125 1 97.31 47 ALA B O 1
ATOM 1467 N N . ILE B 1 48 ? -14.305 13.812 14.977 1 96.69 48 ILE B N 1
ATOM 1468 C CA . ILE B 1 48 ? -13.156 13.828 14.07 1 96.69 48 ILE B CA 1
ATOM 1469 C C . ILE B 1 48 ? -12.258 12.625 14.359 1 96.69 48 ILE B C 1
ATOM 1471 O O . ILE B 1 48 ? -11.82 11.938 13.43 1 96.69 48 ILE B O 1
ATOM 1475 N N . LEU B 1 49 ? -12 12.312 15.57 1 95.81 49 LEU B N 1
ATOM 1476 C CA . LEU B 1 49 ? -11.172 11.172 15.961 1 95.81 49 LEU B CA 1
ATOM 1477 C C . LEU B 1 49 ? -11.82 9.859 15.531 1 95.81 49 LEU B C 1
ATOM 1479 O O . LEU B 1 49 ? -11.133 8.938 15.094 1 95.81 49 LEU B O 1
ATOM 1483 N N . ALA B 1 50 ? -13.141 9.789 15.641 1 96.12 50 ALA B N 1
ATOM 1484 C CA . ALA B 1 50 ? -13.859 8.594 15.195 1 96.12 50 ALA B CA 1
ATOM 1485 C C . ALA B 1 50 ? -13.68 8.375 13.695 1 96.12 50 ALA B C 1
ATOM 1487 O O . ALA B 1 50 ? -13.477 7.242 13.25 1 96.12 50 ALA B O 1
ATOM 1488 N N . ARG B 1 51 ? -13.781 9.5 12.93 1 96.5 51 ARG B N 1
ATOM 1489 C CA . ARG B 1 51 ? -13.594 9.398 11.492 1 96.5 51 ARG B CA 1
ATOM 1490 C C . ARG B 1 51 ? -12.164 8.977 11.156 1 96.5 51 ARG B C 1
ATOM 1492 O O . ARG B 1 51 ? -11.945 8.148 10.273 1 96.5 51 ARG B O 1
ATOM 1499 N N . ILE B 1 52 ? -11.188 9.523 11.82 1 95.88 52 ILE B N 1
ATOM 1500 C CA . ILE B 1 52 ? -9.789 9.172 11.609 1 95.88 52 ILE B CA 1
ATOM 1501 C C . ILE B 1 52 ? -9.586 7.68 11.883 1 95.88 52 ILE B C 1
ATOM 1503 O O . ILE B 1 52 ? -8.898 6.992 11.117 1 95.88 52 ILE B O 1
ATOM 1507 N N . HIS B 1 53 ? -10.242 7.168 12.93 1 95.12 53 HIS B N 1
ATOM 1508 C CA . HIS B 1 53 ? -10.172 5.742 13.242 1 95.12 53 HIS B CA 1
ATOM 1509 C C . HIS B 1 53 ? -10.773 4.906 12.117 1 95.12 53 HIS B C 1
ATOM 1511 O O . HIS B 1 53 ? -10.227 3.861 11.758 1 95.12 53 HIS B O 1
ATOM 1517 N N . GLN B 1 54 ? -11.859 5.352 11.555 1 96.25 54 GLN B N 1
ATOM 1518 C CA . GLN B 1 54 ? -12.492 4.668 10.43 1 96.25 54 GLN B CA 1
ATOM 1519 C C . GLN B 1 54 ? -11.578 4.641 9.211 1 96.25 54 GLN B C 1
ATOM 1521 O O . GLN B 1 54 ? -11.469 3.619 8.531 1 96.25 54 GLN B O 1
ATOM 1526 N N . LEU B 1 55 ? -10.898 5.773 8.953 1 97.12 55 LEU B N 1
ATOM 1527 C CA . LEU B 1 55 ? -9.984 5.871 7.82 1 97.12 55 LEU B CA 1
ATOM 1528 C C . LEU B 1 55 ? -8.789 4.934 7.996 1 97.12 55 LEU B C 1
ATOM 1530 O O . LEU B 1 55 ? -8.312 4.344 7.027 1 97.12 55 LEU B O 1
ATOM 1534 N N . ASP B 1 56 ? -8.375 4.746 9.211 1 95.44 56 ASP B N 1
ATOM 1535 C CA . ASP B 1 56 ? -7.238 3.881 9.508 1 95.44 56 ASP B CA 1
ATOM 1536 C C . ASP B 1 56 ? -7.578 2.416 9.242 1 95.44 56 ASP B C 1
ATOM 1538 O O . ASP B 1 56 ? -6.688 1.607 8.969 1 95.44 56 ASP B O 1
ATOM 1542 N N . LYS B 1 57 ? -8.836 2.072 9.297 1 95.56 57 LYS B N 1
ATOM 1543 C CA . LYS B 1 57 ? -9.273 0.693 9.102 1 95.56 57 LYS B CA 1
ATOM 1544 C C . LYS B 1 57 ? -9.688 0.444 7.652 1 95.56 57 LYS B C 1
ATOM 1546 O O . LYS B 1 57 ? -9.914 -0.701 7.254 1 95.56 57 LYS B O 1
ATOM 1551 N N . GLU B 1 58 ? -9.805 1.497 6.906 1 96.56 58 GLU B N 1
ATOM 1552 C CA . GLU B 1 58 ? -10.219 1.386 5.512 1 96.56 58 GLU B CA 1
ATOM 1553 C C . GLU B 1 58 ? -9.18 0.629 4.688 1 96.56 58 GLU B C 1
ATOM 1555 O O . GLU B 1 58 ? -7.98 0.891 4.801 1 96.56 58 GLU B O 1
ATOM 1560 N N . TRP B 1 59 ? -9.672 -0.282 3.873 1 97.44 59 TRP B N 1
ATOM 1561 C CA . TRP B 1 59 ? -8.789 -0.988 2.947 1 97.44 59 TRP B CA 1
ATOM 1562 C C . TRP B 1 59 ? -8.422 -0.102 1.763 1 97.44 59 TRP B C 1
ATOM 1564 O O . TRP B 1 59 ? -9.305 0.415 1.07 1 97.44 59 TRP B O 1
ATOM 1574 N N . ASP B 1 60 ? -7.164 0.027 1.556 1 97.5 60 ASP B N 1
ATOM 1575 C CA . ASP B 1 60 ? -6.73 0.731 0.353 1 97.5 60 ASP B CA 1
ATOM 1576 C C . ASP B 1 60 ? -6.703 -0.207 -0.852 1 97.5 60 ASP B C 1
ATOM 1578 O O . ASP B 1 60 ? -6.871 -1.419 -0.706 1 97.5 60 ASP B O 1
ATOM 1582 N N . ILE B 1 61 ? -6.492 0.372 -1.961 1 97.38 61 ILE B N 1
ATOM 1583 C CA . ILE B 1 61 ? -6.586 -0.379 -3.209 1 97.38 61 ILE B CA 1
ATOM 1584 C C . ILE B 1 61 ? -5.477 -1.425 -3.266 1 97.38 61 ILE B C 1
ATOM 1586 O O . ILE B 1 61 ? -5.672 -2.518 -3.805 1 97.38 61 ILE B O 1
ATOM 1590 N N . GLU B 1 62 ? -4.281 -1.156 -2.736 1 97.56 62 GLU B N 1
ATOM 1591 C CA . GLU B 1 62 ? -3.166 -2.096 -2.738 1 97.56 62 GLU B CA 1
ATOM 1592 C C . GLU B 1 62 ? -3.518 -3.371 -1.979 1 97.56 62 GLU B C 1
ATOM 1594 O O . GLU B 1 62 ? -3.219 -4.477 -2.438 1 97.56 62 GLU B O 1
ATOM 1599 N N . ARG B 1 63 ? -4.141 -3.176 -0.892 1 97.62 63 ARG B N 1
ATOM 1600 C CA . ARG B 1 63 ? -4.539 -4.32 -0.081 1 97.62 63 ARG B CA 1
ATOM 1601 C C . ARG B 1 63 ? -5.566 -5.18 -0.812 1 97.62 63 ARG B C 1
ATOM 1603 O O . ARG B 1 63 ? -5.473 -6.406 -0.812 1 97.62 63 ARG B O 1
ATOM 1610 N N . VAL B 1 64 ? -6.531 -4.574 -1.429 1 98.31 64 VAL B N 1
ATOM 1611 C CA . VAL B 1 64 ? -7.57 -5.281 -2.168 1 98.31 64 VAL B CA 1
ATOM 1612 C C . VAL B 1 64 ? -6.945 -6.086 -3.303 1 98.31 64 VAL B C 1
ATOM 1614 O O . VAL B 1 64 ? -7.254 -7.27 -3.477 1 98.31 64 VAL B O 1
ATOM 1617 N N . ILE B 1 65 ? -6.066 -5.484 -3.98 1 98.56 65 ILE B N 1
ATOM 1618 C CA . ILE B 1 65 ? -5.434 -6.117 -5.133 1 98.56 65 ILE B CA 1
ATOM 1619 C C . ILE B 1 65 ? -4.551 -7.273 -4.664 1 98.56 65 ILE B C 1
ATOM 1621 O O . ILE B 1 65 ? -4.59 -8.367 -5.238 1 98.56 65 ILE B O 1
ATOM 1625 N N . GLU B 1 66 ? -3.834 -7.043 -3.631 1 98.5 66 GLU B N 1
ATOM 1626 C CA . GLU B 1 66 ? -2.922 -8.055 -3.109 1 98.5 66 GLU B CA 1
ATOM 1627 C C . GLU B 1 66 ? -3.678 -9.305 -2.662 1 98.5 66 GLU B C 1
ATOM 1629 O O . GLU B 1 66 ? -3.326 -10.422 -3.045 1 98.5 66 GLU B O 1
ATOM 1634 N N . VAL B 1 67 ? -4.723 -9.125 -1.929 1 98.62 67 VAL B N 1
ATOM 1635 C CA . VAL B 1 67 ? -5.473 -10.25 -1.37 1 98.62 67 VAL B CA 1
ATOM 1636 C C . VAL B 1 67 ? -6.191 -11 -2.49 1 98.62 67 VAL B C 1
ATOM 1638 O O . VAL B 1 67 ? -6.156 -12.234 -2.541 1 98.62 67 VAL B O 1
ATOM 1641 N N . ASN B 1 68 ? -6.758 -10.281 -3.393 1 98.62 68 ASN B N 1
ATOM 1642 C CA . ASN B 1 68 ? -7.461 -10.914 -4.5 1 98.62 68 ASN B CA 1
ATOM 1643 C C . ASN B 1 68 ? -6.496 -11.641 -5.434 1 98.62 68 ASN B C 1
ATOM 1645 O O . ASN B 1 68 ? -6.746 -12.781 -5.824 1 98.62 68 ASN B O 1
ATOM 1649 N N . ALA B 1 69 ? -5.438 -10.953 -5.75 1 98.75 69 ALA B N 1
ATOM 1650 C CA . ALA B 1 69 ? -4.477 -11.531 -6.691 1 98.75 69 ALA B CA 1
ATOM 1651 C C . ALA B 1 69 ? -3.848 -12.797 -6.125 1 98.75 69 ALA B C 1
ATOM 1653 O O . ALA B 1 69 ? -3.76 -13.812 -6.812 1 98.75 69 ALA B O 1
ATOM 1654 N N . SER B 1 70 ? -3.432 -12.734 -4.898 1 98.81 70 SER B N 1
ATOM 1655 C CA . SER B 1 70 ? -2.801 -13.914 -4.312 1 98.81 70 SER B CA 1
ATOM 1656 C C . SER B 1 70 ? -3.793 -15.062 -4.172 1 98.81 70 SER B C 1
ATOM 1658 O O . SER B 1 70 ? -3.443 -16.219 -4.387 1 98.81 70 SER B O 1
ATOM 1660 N N . SER B 1 71 ? -5.039 -14.797 -3.85 1 98.81 71 SER B N 1
ATOM 1661 C CA . SER B 1 71 ? -6.082 -15.812 -3.762 1 98.81 71 SER B CA 1
ATOM 1662 C C . SER B 1 71 ? -6.336 -16.469 -5.117 1 98.81 71 SER B C 1
ATOM 1664 O O . SER B 1 71 ? -6.371 -17.688 -5.227 1 98.81 71 SER B O 1
ATOM 1666 N N . LEU B 1 72 ? -6.465 -15.656 -6.117 1 98.81 72 LEU B N 1
ATOM 1667 C CA . LEU B 1 72 ? -6.746 -16.156 -7.457 1 98.81 72 LEU B CA 1
ATOM 1668 C C . LEU B 1 72 ? -5.562 -16.953 -7.992 1 98.81 72 LEU B C 1
ATOM 1670 O O . LEU B 1 72 ? -5.746 -18.031 -8.586 1 98.81 72 LEU B O 1
ATOM 1674 N N . ALA B 1 73 ? -4.363 -16.375 -7.801 1 98.88 73 ALA B N 1
ATOM 1675 C CA . ALA B 1 73 ? -3.17 -17.062 -8.281 1 98.88 73 ALA B CA 1
ATOM 1676 C C . ALA B 1 73 ? -2.986 -18.406 -7.582 1 98.88 73 ALA B C 1
ATOM 1678 O O . ALA B 1 73 ? -2.602 -19.391 -8.211 1 98.88 73 ALA B O 1
ATOM 1679 N N . LEU B 1 74 ? -3.266 -18.422 -6.277 1 98.75 74 LEU B N 1
ATOM 1680 C CA . LEU B 1 74 ? -3.188 -19.672 -5.523 1 98.75 74 LEU B CA 1
ATOM 1681 C C . LEU B 1 74 ? -4.223 -20.672 -6.02 1 98.75 74 LEU B C 1
ATOM 1683 O O . LEU B 1 74 ? -3.928 -21.859 -6.148 1 98.75 74 LEU B O 1
ATOM 1687 N N . THR B 1 75 ? -5.379 -20.203 -6.273 1 98.69 75 THR B N 1
ATOM 1688 C CA . THR B 1 75 ? -6.441 -21.047 -6.805 1 98.69 75 THR B CA 1
ATOM 1689 C C . THR B 1 75 ? -6.027 -21.656 -8.141 1 98.69 75 THR B C 1
ATOM 1691 O O . THR B 1 75 ? -6.184 -22.859 -8.359 1 98.69 75 THR B O 1
ATOM 1694 N N . GLY B 1 76 ? -5.477 -20.781 -8.984 1 98.75 76 GLY B N 1
ATOM 1695 C CA . GLY B 1 76 ? -4.992 -21.281 -10.266 1 98.75 76 GLY B CA 1
ATOM 1696 C C . GLY B 1 76 ? -3.902 -22.328 -10.125 1 98.75 76 GLY B C 1
ATOM 1697 O O . GLY B 1 76 ? -3.889 -23.328 -10.859 1 98.75 76 GLY B O 1
ATOM 1698 N N . LEU B 1 77 ? -3.023 -22.062 -9.227 1 98.75 77 LEU B N 1
ATOM 1699 C CA . LEU B 1 77 ? -1.929 -23 -8.992 1 98.75 77 LEU B CA 1
ATOM 1700 C C . LEU B 1 77 ? -2.457 -24.344 -8.508 1 98.75 77 LEU B C 1
ATOM 1702 O O . LEU B 1 77 ? -2.074 -25.391 -9.039 1 98.75 77 LEU B O 1
ATOM 1706 N N . VAL B 1 78 ? -3.379 -24.328 -7.566 1 98.38 78 VAL B N 1
ATOM 1707 C CA . VAL B 1 78 ? -3.924 -25.547 -6.98 1 98.38 78 VAL B CA 1
ATOM 1708 C C . VAL B 1 78 ? -4.723 -26.312 -8.031 1 98.38 78 VAL B C 1
ATOM 1710 O O . VAL B 1 78 ? -4.543 -27.516 -8.195 1 98.38 78 VAL B O 1
ATOM 1713 N N . LEU B 1 79 ? -5.52 -25.594 -8.766 1 98.56 79 LEU B N 1
ATOM 1714 C CA . LEU B 1 79 ? -6.305 -26.25 -9.805 1 98.56 79 LEU B CA 1
ATOM 1715 C C . LEU B 1 79 ? -5.406 -26.766 -10.914 1 98.56 79 LEU B C 1
ATOM 1717 O O . LEU B 1 79 ? -5.699 -27.797 -11.523 1 98.56 79 LEU B O 1
ATOM 1721 N N . GLY B 1 80 ? -4.336 -26 -11.195 1 97.94 80 GLY B N 1
ATOM 1722 C CA . GLY B 1 80 ? -3.367 -26.469 -12.172 1 97.94 80 GLY B CA 1
ATOM 1723 C C . GLY B 1 80 ? -2.689 -27.766 -11.766 1 97.94 80 GLY B C 1
ATOM 1724 O O . GLY B 1 80 ? -2.4 -28.609 -12.617 1 97.94 80 GLY B O 1
ATOM 1725 N N . LEU B 1 81 ? -2.543 -27.984 -10.508 1 97.19 81 LEU B N 1
ATOM 1726 C CA . LEU B 1 81 ? -1.856 -29.172 -9.984 1 97.19 81 LEU B CA 1
ATOM 1727 C C . LEU B 1 81 ? -2.826 -30.328 -9.812 1 97.19 81 LEU B C 1
ATOM 1729 O O . LEU B 1 81 ? -2.414 -31.5 -9.812 1 97.19 81 LEU B O 1
ATOM 1733 N N . THR B 1 82 ? -4.16 -30.016 -9.648 1 97.06 82 THR B N 1
ATOM 1734 C CA . THR B 1 82 ? -5.059 -31.078 -9.203 1 97.06 82 THR B CA 1
ATOM 1735 C C . THR B 1 82 ? -6.102 -31.391 -10.273 1 97.06 82 THR B C 1
ATOM 1737 O O . THR B 1 82 ? -6.66 -32.5 -10.305 1 97.06 82 THR B O 1
ATOM 1740 N N . VAL B 1 83 ? -6.441 -30.5 -11.102 1 97.69 83 VAL B N 1
ATOM 1741 C CA . VAL B 1 83 ? -7.555 -30.688 -12.023 1 97.69 83 VAL B CA 1
ATOM 1742 C C . VAL B 1 83 ? -7.043 -30.703 -13.461 1 97.69 83 VAL B C 1
ATOM 1744 O O . VAL B 1 83 ? -7.148 -31.719 -14.156 1 97.69 83 VAL B O 1
ATOM 1747 N N . ASP B 1 84 ? -6.461 -29.531 -13.867 1 97.5 84 ASP B N 1
ATOM 1748 C CA . ASP B 1 84 ? -6.039 -29.344 -15.25 1 97.5 84 ASP B CA 1
ATOM 1749 C C . ASP B 1 84 ? -4.891 -28.344 -15.344 1 97.5 84 ASP B C 1
ATOM 1751 O O . ASP B 1 84 ? -4.941 -27.281 -14.734 1 97.5 84 ASP B O 1
ATOM 1755 N N . LYS B 1 85 ? -3.977 -28.625 -16.188 1 96.81 85 LYS B N 1
ATOM 1756 C CA . LYS B 1 85 ? -2.787 -27.781 -16.344 1 96.81 85 LYS B CA 1
ATOM 1757 C C . LYS B 1 85 ? -3.146 -26.422 -16.922 1 96.81 85 LYS B C 1
ATOM 1759 O O . LYS B 1 85 ? -2.387 -25.469 -16.781 1 96.81 85 LYS B O 1
ATOM 1764 N N . ARG B 1 86 ? -4.254 -26.391 -17.531 1 98 86 ARG B N 1
ATOM 1765 C CA . ARG B 1 86 ? -4.676 -25.141 -18.156 1 98 86 ARG B CA 1
ATOM 1766 C C . ARG B 1 86 ? -4.887 -24.047 -17.109 1 98 86 ARG B C 1
ATOM 1768 O O . ARG B 1 86 ? -4.844 -22.859 -17.422 1 98 86 AR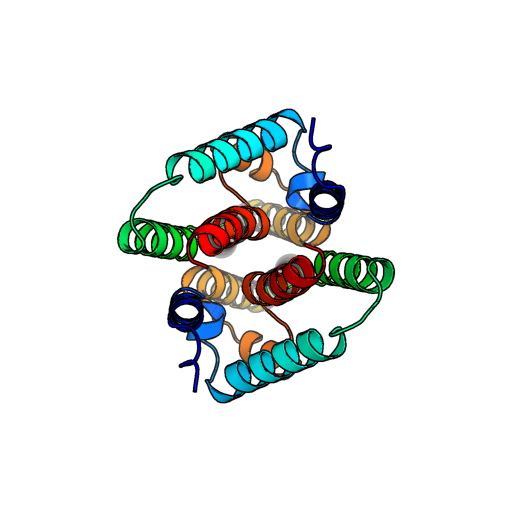G B O 1
ATOM 1775 N N . TRP B 1 87 ? -5.066 -24.438 -15.922 1 98.38 87 TRP B N 1
ATOM 1776 C CA . TRP B 1 87 ? -5.34 -23.5 -14.836 1 98.38 87 TRP B CA 1
ATOM 1777 C C . TRP B 1 87 ? -4.086 -22.719 -14.461 1 98.38 87 TRP B C 1
ATOM 1779 O O . TRP B 1 87 ? -4.168 -21.688 -13.797 1 98.38 87 TRP B O 1
ATOM 1789 N N . PHE B 1 88 ? -2.93 -23.141 -14.93 1 98.5 88 PHE B N 1
ATOM 1790 C CA . PHE B 1 88 ? -1.702 -22.406 -14.688 1 98.5 88 PHE B CA 1
ATOM 1791 C C . PHE B 1 88 ? -1.721 -21.078 -15.438 1 98.5 88 PHE B C 1
ATOM 1793 O O . PHE B 1 88 ? -1.031 -20.125 -15.055 1 98.5 88 PHE B O 1
ATOM 1800 N N . ALA B 1 89 ? -2.533 -21.031 -16.422 1 98.44 89 ALA B N 1
ATOM 1801 C CA . ALA B 1 89 ? -2.67 -19.781 -17.172 1 98.44 89 ALA B CA 1
ATOM 1802 C C . ALA B 1 89 ? -3.268 -18.688 -16.297 1 98.44 89 ALA B C 1
ATOM 1804 O O . ALA B 1 89 ? -2.906 -17.516 -16.422 1 98.44 89 ALA B O 1
ATOM 1805 N N . LEU B 1 90 ? -4.164 -19.109 -15.422 1 98.62 90 LEU B N 1
ATOM 1806 C CA . LEU B 1 90 ? -4.758 -18.156 -14.5 1 98.62 90 LEU B CA 1
ATOM 1807 C C . LEU B 1 90 ? -3.701 -17.578 -13.562 1 98.62 90 LEU B C 1
ATOM 1809 O O . LEU B 1 90 ? -3.586 -16.359 -13.43 1 98.62 90 LEU B O 1
ATOM 1813 N N . SER B 1 91 ? -2.916 -18.453 -13.047 1 98.75 91 SER B N 1
ATOM 1814 C CA . SER B 1 91 ? -1.859 -18.016 -12.141 1 98.75 91 SER B CA 1
ATOM 1815 C C . SER B 1 91 ? -0.84 -17.141 -12.859 1 98.75 91 SER B C 1
ATOM 1817 O O . SER B 1 91 ? -0.449 -16.094 -12.344 1 98.75 91 SER B O 1
ATOM 1819 N N . GLY B 1 92 ? -0.47 -17.609 -14.016 1 98.75 92 GLY B N 1
ATOM 1820 C CA . GLY B 1 92 ? 0.513 -16.844 -14.773 1 98.75 92 GLY B CA 1
ATOM 1821 C C . GLY B 1 92 ? 0.041 -15.453 -15.133 1 98.75 92 GLY B C 1
ATOM 1822 O O . GLY B 1 92 ? 0.794 -14.484 -15.008 1 98.75 92 GLY B O 1
ATOM 1823 N N . THR B 1 93 ? -1.19 -15.359 -15.516 1 98.81 93 THR B N 1
ATOM 1824 C CA . THR B 1 93 ? -1.768 -14.078 -15.906 1 98.81 93 THR B CA 1
ATOM 1825 C C . THR B 1 93 ? -1.885 -13.148 -14.703 1 98.81 93 THR B C 1
ATOM 1827 O O . THR B 1 93 ? -1.448 -12 -14.758 1 98.81 93 THR B O 1
ATOM 1830 N N . VAL B 1 94 ? -2.352 -13.633 -13.586 1 98.81 94 VAL B N 1
ATOM 1831 C CA . VAL B 1 94 ? -2.572 -12.844 -12.383 1 98.81 94 VAL B CA 1
ATOM 1832 C C . VAL B 1 94 ? -1.232 -12.359 -11.836 1 98.81 94 VAL B C 1
ATOM 1834 O O . VAL B 1 94 ? -1.082 -11.18 -11.492 1 98.81 94 VAL B O 1
ATOM 1837 N N . LEU B 1 95 ? -0.302 -13.234 -11.836 1 98.88 95 LEU B N 1
ATOM 1838 C CA . LEU B 1 95 ? 1.016 -12.891 -11.305 1 98.88 95 LEU B CA 1
ATOM 1839 C C . LEU B 1 95 ? 1.697 -11.852 -12.188 1 98.88 95 LEU B C 1
ATOM 1841 O O . LEU B 1 95 ? 2.361 -10.945 -11.688 1 98.88 95 LEU B O 1
ATOM 1845 N N . SER B 1 96 ? 1.51 -11.992 -13.484 1 98.81 96 SER B N 1
ATOM 1846 C CA . SER B 1 96 ? 2.107 -11.031 -14.406 1 98.81 96 SER B CA 1
ATOM 1847 C C . SER B 1 96 ? 1.514 -9.633 -14.211 1 98.81 96 SER B C 1
ATOM 1849 O O . SER B 1 96 ? 2.242 -8.641 -14.195 1 98.81 96 SER B O 1
ATOM 1851 N N . PHE B 1 97 ? 0.225 -9.602 -14.055 1 98.81 97 PHE B N 1
ATOM 1852 C CA . PHE B 1 97 ? -0.428 -8.312 -13.859 1 98.81 97 PHE B CA 1
ATOM 1853 C C . PHE B 1 97 ? -0.081 -7.73 -12.492 1 98.81 97 PHE B C 1
ATOM 1855 O O . PHE B 1 97 ? 0.034 -6.516 -12.344 1 98.81 97 PHE B O 1
ATOM 1862 N N . LEU B 1 98 ? 0.05 -8.609 -11.469 1 98.69 98 LEU B N 1
ATOM 1863 C CA . LEU B 1 98 ? 0.437 -8.133 -10.141 1 98.69 98 LEU B CA 1
ATOM 1864 C C . LEU B 1 98 ? 1.83 -7.512 -10.172 1 98.69 98 LEU B C 1
ATOM 1866 O O . LEU B 1 98 ? 2.068 -6.477 -9.547 1 98.69 98 LEU B O 1
ATOM 1870 N N . LEU B 1 99 ? 2.736 -8.102 -10.906 1 98.69 99 LEU B N 1
ATOM 1871 C CA . LEU B 1 99 ? 4.07 -7.539 -11.086 1 98.69 99 LEU B CA 1
ATOM 1872 C C . LEU B 1 99 ? 4.004 -6.184 -11.781 1 98.69 99 LEU B C 1
ATOM 1874 O O . LEU B 1 99 ? 4.656 -5.23 -11.359 1 98.69 99 LEU B O 1
ATOM 1878 N N . GLN B 1 100 ? 3.168 -6.109 -12.812 1 98.06 100 GLN B N 1
ATOM 1879 C CA . GLN B 1 100 ? 2.965 -4.859 -13.531 1 98.06 100 GLN B CA 1
ATOM 1880 C C . GLN B 1 100 ? 2.389 -3.783 -12.617 1 98.06 100 GLN B C 1
ATOM 1882 O O . GLN B 1 100 ? 2.785 -2.619 -12.695 1 98.06 100 GLN B O 1
ATOM 1887 N N . HIS B 1 101 ? 1.52 -4.145 -11.812 1 98.25 101 HIS B N 1
ATOM 1888 C CA . HIS B 1 101 ? 0.921 -3.225 -10.844 1 98.25 101 HIS B CA 1
ATOM 1889 C C . HIS B 1 101 ? 1.969 -2.674 -9.883 1 98.25 101 HIS B C 1
ATOM 1891 O O . HIS B 1 101 ? 1.979 -1.477 -9.594 1 98.25 101 HIS B O 1
ATOM 1897 N N . GLY B 1 102 ? 2.783 -3.584 -9.391 1 97.5 102 GLY B N 1
ATOM 1898 C CA . GLY B 1 102 ? 3.84 -3.145 -8.492 1 97.5 102 GLY B CA 1
ATOM 1899 C C . GLY B 1 102 ? 4.781 -2.139 -9.125 1 97.5 102 GLY B C 1
ATOM 1900 O O . GLY B 1 102 ? 5.289 -1.244 -8.445 1 97.5 102 GLY B O 1
ATOM 1901 N N . LEU B 1 103 ? 4.934 -2.209 -10.43 1 97.12 103 LEU B N 1
ATOM 1902 C CA . LEU B 1 103 ? 5.906 -1.377 -11.133 1 97.12 103 LEU B CA 1
ATOM 1903 C C . LEU B 1 103 ? 5.25 -0.115 -11.68 1 97.12 103 LEU B C 1
ATOM 1905 O O . LEU B 1 103 ? 5.801 0.981 -11.555 1 97.12 103 LEU B O 1
ATOM 1909 N N . GLN B 1 104 ? 4.035 -0.27 -12.211 1 95.81 104 GLN B N 1
ATOM 1910 C CA . GLN B 1 104 ? 3.438 0.843 -12.938 1 95.81 104 GLN B CA 1
ATOM 1911 C C . GLN B 1 104 ? 2.201 1.372 -12.219 1 95.81 104 GLN B C 1
ATOM 1913 O O . GLN B 1 104 ? 1.724 2.469 -12.516 1 95.81 104 GLN B O 1
ATOM 1918 N N . GLY B 1 105 ? 1.657 0.553 -11.43 1 97.19 105 GLY B N 1
ATOM 1919 C CA . GLY B 1 105 ? 0.472 0.991 -10.711 1 97.19 105 GLY B CA 1
ATOM 1920 C C . GLY B 1 105 ? -0.821 0.647 -11.422 1 97.19 105 GLY B C 1
ATOM 1921 O O . GLY B 1 105 ? -1.894 1.117 -11.039 1 97.19 105 GLY B O 1
ATOM 1922 N N . TRP B 1 106 ? -0.659 -0.167 -12.523 1 97.06 106 TRP B N 1
ATOM 1923 C CA . TRP B 1 106 ? -1.861 -0.503 -13.281 1 97.06 106 TRP B CA 1
ATOM 1924 C C . TRP B 1 106 ? -2.008 -2.014 -13.43 1 97.06 106 TRP B C 1
ATOM 1926 O O . TRP B 1 106 ? -1.021 -2.719 -13.656 1 97.06 106 TRP B O 1
ATOM 1936 N N . CYS B 1 107 ? -3.219 -2.295 -13.281 1 97.44 107 CYS B N 1
ATOM 1937 C CA . CYS B 1 107 ? -3.689 -3.621 -13.656 1 97.44 107 CYS B CA 1
ATOM 1938 C C . CYS B 1 107 ? -5.18 -3.6 -13.984 1 97.44 107 CYS B C 1
ATOM 1940 O O . CYS B 1 107 ? -5.855 -2.596 -13.75 1 97.44 107 CYS B O 1
ATOM 1942 N N . PRO B 1 108 ? -5.73 -4.723 -14.555 1 96.81 108 PRO B N 1
ATOM 1943 C CA . PRO B 1 108 ? -7.102 -4.691 -15.07 1 96.81 108 PRO B CA 1
ATOM 1944 C C . PRO B 1 108 ? -8.125 -4.316 -14 1 96.81 108 PRO B C 1
ATOM 1946 O O . PRO B 1 108 ? -9.055 -3.551 -14.273 1 96.81 108 PRO B O 1
ATOM 1949 N N . PRO B 1 109 ? -7.977 -4.688 -12.836 1 96.94 109 PRO B N 1
ATOM 1950 C CA . PRO B 1 109 ? -8.992 -4.359 -11.836 1 96.94 109 PRO B CA 1
ATOM 1951 C C . PRO B 1 109 ? -8.914 -2.908 -11.367 1 96.94 109 PRO B C 1
ATOM 1953 O O . PRO B 1 109 ? -9.859 -2.398 -10.758 1 96.94 109 PRO B O 1
ATOM 1956 N N . VAL B 1 110 ? -7.859 -2.238 -11.633 1 97.81 110 VAL B N 1
ATOM 1957 C CA . VAL B 1 110 ? -7.633 -0.914 -11.062 1 97.81 110 VAL B CA 1
ATOM 1958 C C . VAL B 1 110 ? -8.703 0.054 -11.562 1 97.81 110 VAL B C 1
ATOM 1960 O O . VAL B 1 110 ? -9.375 0.71 -10.766 1 97.81 110 VAL B O 1
ATOM 1963 N N . PRO B 1 111 ? -9 0.105 -12.914 1 96.88 111 PRO B N 1
ATOM 1964 C CA . PRO B 1 111 ? -10.023 1.05 -13.359 1 96.88 111 PRO B CA 1
ATOM 1965 C C . PRO B 1 111 ? -11.398 0.757 -12.758 1 96.88 111 PRO B C 1
ATOM 1967 O O . PRO B 1 111 ? -12.156 1.685 -12.469 1 96.88 111 PRO B O 1
ATOM 1970 N N . ILE B 1 112 ? -11.672 -0.451 -12.562 1 97 112 ILE B N 1
ATOM 1971 C CA . ILE B 1 112 ? -12.953 -0.848 -11.992 1 97 112 ILE B CA 1
ATOM 1972 C C . ILE B 1 112 ? -13.008 -0.434 -10.523 1 97 112 ILE B C 1
ATOM 1974 O O . ILE B 1 112 ? -13.984 0.186 -10.086 1 97 112 ILE B O 1
ATOM 1978 N N . LEU B 1 113 ? -11.969 -0.731 -9.789 1 97.75 113 LEU B N 1
ATOM 1979 C CA . LEU B 1 113 ? -11.914 -0.399 -8.367 1 97.75 113 LEU B CA 1
ATOM 1980 C C . LEU B 1 113 ? -11.961 1.111 -8.164 1 97.75 113 LEU B C 1
ATOM 1982 O O . LEU B 1 113 ? -12.633 1.599 -7.25 1 97.75 113 LEU B O 1
ATOM 1986 N N . ARG B 1 114 ? -11.258 1.826 -9.023 1 97.31 114 ARG B N 1
ATOM 1987 C CA . ARG B 1 114 ? -11.234 3.281 -8.922 1 97.31 114 ARG B CA 1
ATOM 1988 C C . ARG B 1 114 ? -12.617 3.869 -9.172 1 97.31 114 ARG B C 1
ATOM 1990 O O . ARG B 1 114 ? -13.031 4.816 -8.492 1 97.31 114 ARG B O 1
ATOM 1997 N N . ARG B 1 115 ? -13.289 3.301 -10.094 1 95.75 115 ARG B N 1
ATOM 1998 C CA . ARG B 1 115 ? -14.641 3.766 -10.383 1 95.75 115 ARG B CA 1
ATOM 1999 C C . ARG B 1 115 ? -15.586 3.473 -9.219 1 95.75 115 ARG B C 1
ATOM 2001 O O . ARG B 1 115 ? -16.547 4.215 -8.984 1 95.75 115 ARG B O 1
ATOM 2008 N N . LEU B 1 116 ? -15.266 2.395 -8.5 1 96.19 116 LEU B N 1
ATOM 2009 C CA . LEU B 1 116 ? -16.078 2.016 -7.355 1 96.19 116 LEU B CA 1
ATOM 2010 C C . LEU B 1 116 ? -15.719 2.854 -6.129 1 96.19 116 LEU B C 1
ATOM 2012 O O . LEU B 1 116 ? -16.359 2.73 -5.082 1 96.19 116 LEU B O 1
ATOM 2016 N N . GLY B 1 117 ? -14.578 3.621 -6.215 1 94.94 117 GLY B N 1
ATOM 2017 C CA . GLY B 1 117 ? -14.266 4.586 -5.176 1 94.94 117 GLY B CA 1
ATOM 2018 C C . GLY B 1 117 ? -13.125 4.141 -4.273 1 94.94 117 GLY B C 1
ATOM 2019 O O . GLY B 1 117 ? -12.859 4.766 -3.244 1 94.94 117 GLY B O 1
ATOM 2020 N N . PHE B 1 118 ? -12.547 3.08 -4.648 1 97.12 118 PHE B N 1
ATOM 2021 C CA . PHE B 1 118 ? -11.398 2.666 -3.844 1 97.12 118 PHE B CA 1
ATOM 2022 C C . PHE B 1 118 ? -10.273 3.684 -3.941 1 97.12 118 PHE B C 1
ATOM 2024 O O . PHE B 1 118 ? -10 4.215 -5.02 1 97.12 118 PHE B O 1
ATOM 2031 N N . ARG B 1 119 ? -9.609 3.863 -2.85 1 97.38 119 ARG B N 1
ATOM 2032 C CA . ARG B 1 119 ? -8.586 4.898 -2.766 1 97.38 119 ARG B CA 1
ATOM 2033 C C . ARG B 1 119 ? -7.223 4.297 -2.461 1 97.38 119 ARG B C 1
ATOM 2035 O O . ARG B 1 119 ? -7.133 3.178 -1.952 1 97.38 119 ARG B O 1
ATOM 2042 N N . THR B 1 120 ? -6.246 5.109 -2.838 1 97.25 120 THR B N 1
ATOM 2043 C CA . THR B 1 120 ? -4.898 4.738 -2.422 1 97.25 120 THR B CA 1
ATOM 2044 C C . THR B 1 120 ? -4.648 5.148 -0.973 1 97.25 120 THR B C 1
ATOM 2046 O O . THR B 1 120 ? -5.395 5.953 -0.411 1 97.25 120 THR B O 1
ATOM 2049 N N . ARG B 1 121 ? -3.611 4.594 -0.385 1 96.56 121 ARG B N 1
ATOM 2050 C CA . ARG B 1 121 ? -3.283 4.96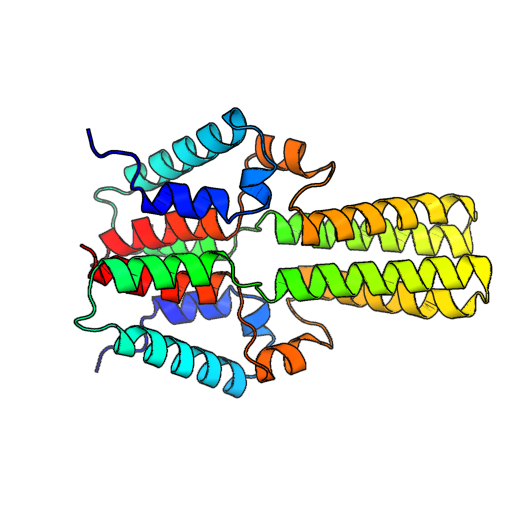5 0.988 1 96.56 121 ARG B CA 1
ATOM 2051 C C . ARG B 1 121 ? -2.924 6.445 1.084 1 96.56 121 ARG B C 1
ATOM 2053 O O . ARG B 1 121 ? -3.279 7.113 2.057 1 96.56 121 ARG B O 1
ATOM 2060 N N . ARG B 1 122 ? -2.311 6.969 0.082 1 96.56 122 ARG B N 1
ATOM 2061 C CA . ARG B 1 122 ? -1.96 8.383 0.032 1 96.56 122 ARG B CA 1
ATOM 2062 C C . ARG B 1 122 ? -3.207 9.258 0.09 1 96.56 122 ARG B C 1
ATOM 2064 O O . ARG B 1 122 ? -3.232 10.266 0.803 1 96.56 122 ARG B O 1
ATOM 2071 N N . GLU B 1 123 ? -4.176 8.844 -0.656 1 96.81 123 GLU B N 1
ATOM 2072 C CA . GLU B 1 123 ? -5.422 9.594 -0.705 1 96.81 123 GLU B CA 1
ATOM 2073 C C . GLU B 1 123 ? -6.156 9.539 0.634 1 96.81 123 GLU B C 1
ATOM 2075 O O . GLU B 1 123 ? -6.707 10.547 1.088 1 96.81 123 GLU B O 1
ATOM 2080 N N . ILE B 1 124 ? -6.137 8.406 1.205 1 97.12 124 ILE B N 1
ATOM 2081 C CA . ILE B 1 124 ? -6.773 8.234 2.506 1 97.12 124 ILE B CA 1
ATOM 2082 C C . ILE B 1 124 ? -6.07 9.094 3.547 1 97.12 124 ILE B C 1
ATOM 2084 O O . ILE B 1 124 ? -6.723 9.781 4.344 1 97.12 124 ILE B O 1
ATOM 2088 N N . ASP B 1 125 ? -4.781 9.141 3.479 1 95.81 125 ASP B N 1
ATOM 2089 C CA . ASP B 1 125 ? -4.008 9.906 4.453 1 95.81 125 ASP B CA 1
ATOM 2090 C C . ASP B 1 125 ? -4.164 11.406 4.215 1 95.81 125 ASP B C 1
ATOM 2092 O O . ASP B 1 125 ? -4.129 12.195 5.16 1 95.81 125 ASP B O 1
ATOM 2096 N N . ARG B 1 126 ? -4.383 11.758 2.994 1 95.88 126 ARG B N 1
ATOM 2097 C CA . ARG B 1 126 ? -4.672 13.164 2.734 1 95.88 126 ARG B CA 1
ATOM 2098 C C . ARG B 1 126 ? -5.902 13.625 3.512 1 95.88 126 ARG B C 1
ATOM 2100 O O . ARG B 1 126 ? -5.891 14.688 4.125 1 95.88 126 ARG B O 1
ATOM 2107 N N . GLU B 1 127 ? -6.906 12.805 3.445 1 96.5 127 GLU B N 1
ATOM 2108 C CA . GLU B 1 127 ? -8.109 13.125 4.211 1 96.5 127 GLU B CA 1
ATOM 2109 C C . GLU B 1 127 ? -7.816 13.141 5.711 1 96.5 127 GLU B C 1
ATOM 2111 O O . GLU B 1 127 ? -8.219 14.07 6.414 1 96.5 127 GLU B O 1
ATOM 2116 N N . LYS B 1 128 ? -7.156 12.188 6.156 1 96.56 128 LYS B N 1
ATOM 2117 C CA . LYS B 1 128 ? -6.852 12.039 7.574 1 96.56 128 LYS B CA 1
ATOM 2118 C C . LYS B 1 128 ? -6.133 13.266 8.125 1 96.56 128 LYS B C 1
ATOM 2120 O O . LYS B 1 128 ? -6.531 13.82 9.148 1 96.56 128 LYS B O 1
ATOM 2125 N N . TYR B 1 129 ? -5.145 13.734 7.418 1 95.31 129 TYR B N 1
ATOM 2126 C CA . TYR B 1 129 ? -4.324 14.828 7.938 1 95.31 129 TYR B CA 1
ATOM 2127 C C . TYR B 1 129 ? -5.031 16.172 7.766 1 95.31 129 TYR B C 1
ATOM 2129 O O . TYR B 1 129 ? -4.84 17.078 8.562 1 95.31 129 TYR B O 1
ATOM 2137 N N . ALA B 1 130 ? -5.902 16.25 6.746 1 95.81 130 ALA B N 1
ATOM 2138 C CA . ALA B 1 130 ? -6.754 17.438 6.664 1 95.81 130 ALA B CA 1
ATOM 2139 C C . ALA B 1 130 ? -7.656 17.547 7.891 1 95.81 130 ALA B C 1
ATOM 2141 O O . ALA B 1 130 ? -7.82 18.641 8.453 1 95.81 130 ALA B O 1
ATOM 2142 N N . LEU B 1 131 ? -8.164 16.453 8.328 1 96.19 131 LEU B N 1
ATOM 2143 C CA . LEU B 1 131 ? -9.039 16.422 9.5 1 96.19 131 LEU B CA 1
ATOM 2144 C C . LEU B 1 131 ? -8.25 16.688 10.773 1 96.19 131 LEU B C 1
ATOM 2146 O O . LEU B 1 131 ? -8.734 17.375 11.68 1 96.19 131 LEU B O 1
ATOM 2150 N N . LYS B 1 132 ? -7.055 16.172 10.844 1 94.19 132 LYS B N 1
ATOM 2151 C CA . LYS B 1 132 ? -6.199 16.391 12.008 1 94.19 132 LYS B CA 1
ATOM 2152 C C . LYS B 1 132 ? -5.902 17.875 12.203 1 94.19 132 LYS B C 1
ATOM 2154 O O . LYS B 1 132 ? -5.75 18.344 13.336 1 94.19 132 LYS B O 1
ATOM 2159 N N . ALA B 1 133 ? -5.891 18.562 11.07 1 92.44 133 ALA B N 1
ATOM 2160 C CA . ALA B 1 133 ? -5.629 20 11.133 1 92.44 133 ALA B CA 1
ATOM 2161 C C . ALA B 1 133 ? -6.746 20.734 11.867 1 92.44 133 ALA B C 1
ATOM 2163 O O . ALA B 1 133 ? -6.527 21.812 12.414 1 92.44 133 ALA B O 1
ATOM 2164 N N . TYR B 1 134 ? -7.941 20.188 11.953 1 91.88 134 TYR B N 1
ATOM 2165 C CA . TYR B 1 134 ? -9.062 20.797 12.656 1 91.88 134 TYR B CA 1
ATOM 2166 C C . TYR B 1 134 ? -8.938 20.578 14.164 1 91.88 134 TYR B C 1
ATOM 2168 O O . TYR B 1 134 ? -9.672 21.188 14.945 1 91.88 134 TYR B O 1
ATOM 2176 N N . LEU B 1 135 ? -8.117 19.688 14.562 1 91.31 135 LEU B N 1
ATOM 2177 C CA . LEU B 1 135 ? -7.953 19.359 15.969 1 91.31 135 LEU B CA 1
ATOM 2178 C C . LEU B 1 135 ? -6.918 20.266 16.625 1 91.31 135 LEU B C 1
ATOM 2180 O O . LEU B 1 135 ? -6.781 20.281 17.844 1 91.31 135 LEU B O 1
ATOM 2184 N N . THR B 1 136 ? -6.051 20.984 15.945 1 79.81 136 THR B N 1
ATOM 2185 C CA . THR B 1 136 ? -5.023 21.875 16.484 1 79.81 136 THR B CA 1
ATOM 2186 C C . THR B 1 136 ? -5.504 23.328 16.484 1 79.81 136 THR B C 1
ATOM 2188 O O . THR B 1 136 ? -6.277 23.719 15.602 1 79.81 136 THR B O 1
#